Protein AF-A0A429MFN3-F1 (afdb_monomer)

Secondary structure (DSSP, 8-state):
--HHHHHSSS----S-SSGGGTTT-HHHHHHHHHHHT-SEE---SSTTTT-HHHHHHHHHTT-EESSS-HHHHHHHHBHHHHHHHHHHTT----SEE--S---HHHHHHHHHHH-SSEEEEESB--TTTTEEEE-SGGGHHHHHHHHHHHHHHHHS---EEEEEPPSSPPP--------S--

Organism: Acinetobacter baumannii (NCBI:txid470)

Mean predicted aligned error: 3.89 Å

InterPro domains:
  IPR005479 Carbamoyl phosphate synthase, ATP-binding domain [PF02786] (79-182)
  IPR005479 Carbamoyl phosphate synthase, ATP-binding domain [PS00866] (116-130)
  IPR005481 Biotin carboxylase-like, N-terminal domain [PF00289] (1-73)
  IPR011761 ATP-grasp fold [PS50975] (83-179)
  IPR011764 Biotin carboxylation domain [PS50979] (1-182)
  IPR016185 Pre-ATP-grasp domain superfamily [SSF52440] (1-76)
  IPR050856 Biotin-dependent Carboxylase Complex [PTHR18866] (1-182)

Sequence (182 aa):
NARHVQEADEAVYIGASKVSESYLSIAKIIEACKKTGADAVHPGYGFLSENTDFAQACIDNQITFIGPTASAIELMGSKRLSKIAMIEAGVPCVPGYEGDRQDLEYLATQAEQIGFPIMVKASAGGGGRGMRLVQQASELFEALQTARSEAENAFGSGELILEKAVIAPRHVEIQVFGDTHG

Radius of gyration: 20.06 Å; Cα contacts (8 Å, |Δi|>4): 243; chains: 1; bounding box: 48×36×50 Å

Structure (mmCIF, N/CA/C/O backbone):
data_AF-A0A429MFN3-F1
#
_entry.id   AF-A0A429MFN3-F1
#
loop_
_atom_site.group_PDB
_atom_site.id
_atom_site.type_symbol
_atom_site.label_atom_id
_atom_site.label_alt_id
_atom_site.label_comp_id
_atom_site.label_asym_id
_atom_site.label_entity_id
_atom_site.label_seq_id
_atom_site.pdbx_PDB_ins_code
_atom_site.Cartn_x
_atom_site.Cartn_y
_atom_site.Cartn_z
_atom_site.occupancy
_atom_site.B_iso_or_equiv
_atom_site.auth_seq_id
_atom_site.auth_comp_id
_atom_site.auth_asym_id
_atom_site.auth_atom_id
_atom_site.pdbx_PDB_model_num
ATOM 1 N N . ASN A 1 1 ? -8.077 20.148 19.691 1.00 79.88 1 ASN A N 1
ATOM 2 C CA . ASN A 1 1 ? -9.302 20.777 19.144 1.00 79.88 1 ASN A CA 1
ATOM 3 C C . ASN A 1 1 ? -9.338 20.661 17.626 1.00 79.88 1 ASN A C 1
ATOM 5 O O . ASN A 1 1 ? -9.345 21.672 16.937 1.00 79.88 1 ASN A O 1
ATOM 9 N N . ALA A 1 2 ? -9.314 19.434 17.098 1.00 94.69 2 ALA A N 1
ATOM 10 C CA . ALA A 1 2 ? -9.540 19.209 15.672 1.00 94.69 2 ALA A CA 1
ATOM 11 C C . ALA A 1 2 ? -11.049 19.100 15.418 1.00 94.69 2 ALA A C 1
ATOM 13 O O . ALA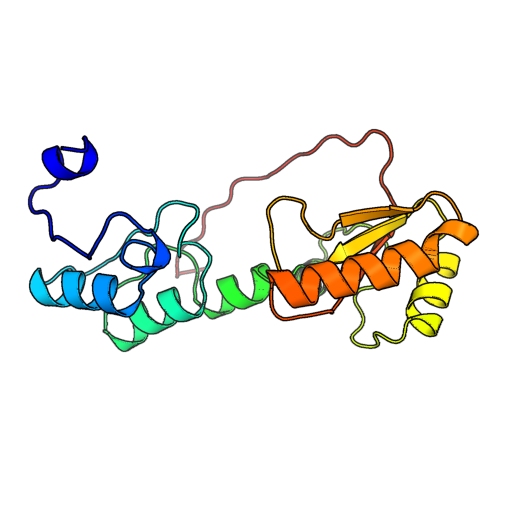 A 1 2 ? -11.773 18.622 16.288 1.00 94.69 2 ALA A O 1
ATOM 14 N N . ARG A 1 3 ? -11.514 19.525 14.240 1.00 97.06 3 ARG A N 1
ATOM 15 C CA . ARG A 1 3 ? -12.946 19.579 13.909 1.00 97.06 3 ARG A CA 1
ATOM 16 C C . ARG A 1 3 ? -13.641 18.215 14.021 1.00 97.06 3 ARG A C 1
ATOM 18 O O . ARG A 1 3 ? -14.686 18.138 14.646 1.00 97.06 3 ARG A O 1
ATOM 25 N N . HIS A 1 4 ? -13.010 17.139 13.545 1.00 96.25 4 HIS A N 1
ATOM 26 C CA . HIS A 1 4 ? -13.570 15.780 13.639 1.00 96.25 4 HIS A CA 1
ATOM 27 C C . HIS A 1 4 ? -13.814 15.311 15.087 1.00 96.25 4 HIS A C 1
ATOM 29 O O . HIS A 1 4 ? -14.699 14.505 15.322 1.00 96.25 4 HIS A O 1
ATOM 35 N N . VAL A 1 5 ? -13.056 15.827 16.066 1.00 96.88 5 VAL A N 1
ATOM 36 C CA . VAL A 1 5 ? -13.262 15.526 17.496 1.00 96.88 5 VAL A CA 1
ATOM 37 C C . VAL A 1 5 ? -14.503 16.239 18.032 1.00 96.88 5 VAL A C 1
ATOM 39 O O . VAL A 1 5 ? -15.142 15.748 18.949 1.00 96.88 5 VAL A O 1
ATOM 42 N N . GLN A 1 6 ? -14.814 17.419 17.492 1.00 97.25 6 GLN A N 1
ATOM 43 C CA . GLN A 1 6 ? -15.953 18.236 17.917 1.00 97.25 6 GLN A CA 1
ATOM 44 C C . GLN A 1 6 ? -17.262 17.809 17.250 1.00 97.25 6 GLN A C 1
ATOM 46 O O . GLN A 1 6 ? -18.323 18.055 17.807 1.00 97.25 6 GLN A O 1
ATOM 51 N N . GLU A 1 7 ? -17.180 17.232 16.049 1.00 97.25 7 GLU A N 1
ATOM 52 C CA . GLU A 1 7 ? -18.344 16.774 15.283 1.00 97.25 7 GLU A CA 1
ATOM 53 C C . GLU A 1 7 ? -18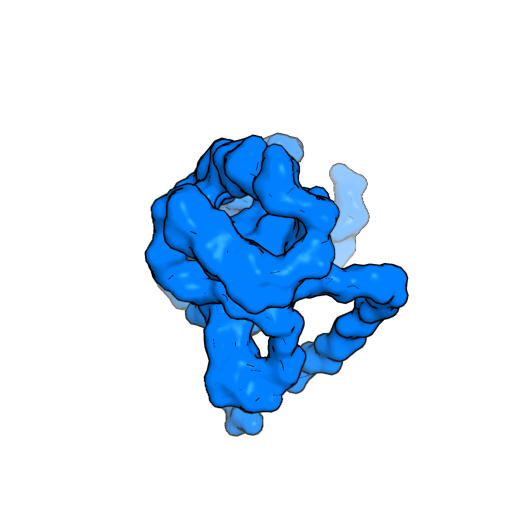.794 15.353 15.654 1.00 97.25 7 GLU A C 1
ATOM 55 O O . GLU A 1 7 ? -19.926 14.994 15.352 1.00 97.25 7 GLU A O 1
ATOM 60 N N . ALA A 1 8 ? -17.937 14.552 16.293 1.00 97.50 8 ALA A N 1
ATOM 61 C CA . ALA A 1 8 ? -18.298 13.219 16.766 1.00 97.50 8 ALA A CA 1
ATOM 62 C C . ALA A 1 8 ? -19.157 13.281 18.043 1.00 97.50 8 ALA A C 1
ATOM 64 O O . ALA A 1 8 ? -18.915 14.122 18.910 1.00 97.50 8 ALA A O 1
ATOM 65 N N . ASP A 1 9 ? -20.108 12.352 18.189 1.00 97.69 9 ASP A N 1
ATOM 66 C CA . ASP A 1 9 ? -20.943 12.228 19.396 1.00 97.69 9 ASP A CA 1
ATOM 67 C C . ASP A 1 9 ? -20.113 11.882 20.646 1.00 97.69 9 ASP A C 1
ATOM 69 O O . ASP A 1 9 ? -20.364 12.380 21.744 1.00 97.69 9 ASP A O 1
ATOM 73 N N . GLU A 1 10 ? -19.083 11.051 20.467 1.00 97.44 10 GLU A N 1
ATOM 74 C CA . GLU A 1 10 ? -18.076 10.719 21.471 1.00 97.44 10 GLU A CA 1
ATOM 75 C C . GLU A 1 10 ? -16.683 10.715 20.823 1.00 97.44 10 GLU A C 1
ATOM 77 O O . GLU A 1 10 ? -16.518 10.340 19.661 1.00 97.44 10 GLU A O 1
ATOM 82 N N . ALA A 1 11 ? -15.654 11.105 21.582 1.00 97.19 11 ALA A N 1
ATOM 83 C CA . ALA A 1 11 ? -14.267 11.049 21.137 1.00 97.19 11 ALA A CA 1
ATOM 84 C C . ALA A 1 11 ? -13.355 10.388 22.179 1.00 97.19 11 ALA A C 1
ATOM 86 O O . ALA A 1 11 ? -13.365 10.738 23.361 1.00 97.19 11 ALA A O 1
ATOM 87 N N . VAL A 1 12 ? -12.498 9.472 21.718 1.00 97.44 12 VAL A N 1
ATOM 88 C CA . VAL A 1 12 ? -11.531 8.747 22.554 1.00 97.44 12 VAL A CA 1
ATOM 89 C C . VAL A 1 12 ? -10.111 9.196 22.224 1.00 97.44 12 VAL A C 1
ATOM 91 O O . VAL A 1 12 ? -9.697 9.226 21.067 1.00 97.44 12 VAL A O 1
ATOM 94 N N . TYR A 1 13 ? -9.329 9.521 23.254 1.00 97.25 13 TYR A N 1
ATOM 95 C CA . TYR A 1 13 ? -7.901 9.776 23.092 1.00 97.25 13 TYR A CA 1
ATOM 96 C C . TYR A 1 13 ? -7.148 8.464 22.841 1.00 97.25 13 TYR A C 1
ATOM 98 O O . TYR A 1 13 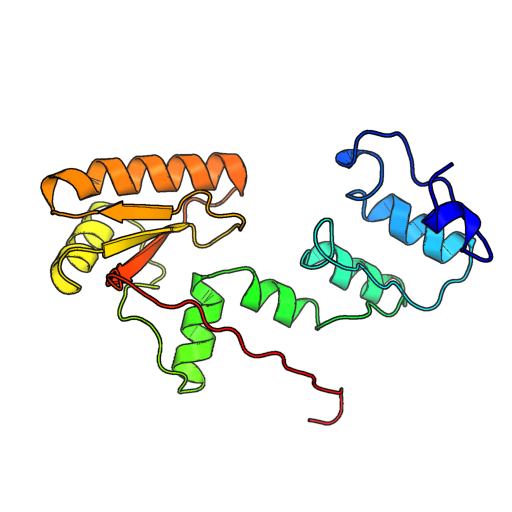? -7.043 7.626 23.735 1.00 97.25 13 TYR A O 1
ATOM 106 N N . ILE A 1 14 ? -6.589 8.314 21.639 1.00 97.06 14 ILE A N 1
ATOM 107 C CA . ILE A 1 14 ? -5.872 7.108 21.190 1.00 97.06 14 ILE A CA 1
ATOM 108 C C . ILE A 1 14 ? -4.343 7.260 21.221 1.00 97.06 14 ILE A C 1
ATOM 110 O O . ILE A 1 14 ? -3.633 6.498 20.579 1.00 97.06 14 ILE A O 1
ATOM 114 N N . GLY A 1 15 ? -3.800 8.233 21.955 1.00 96.94 15 GLY A N 1
ATOM 115 C CA . GLY A 1 15 ? -2.353 8.412 22.121 1.00 96.94 15 GLY A CA 1
ATOM 116 C C . GLY A 1 15 ? -1.799 9.732 21.588 1.00 96.94 15 GLY A C 1
ATOM 117 O O . GLY A 1 15 ? -2.538 10.607 21.145 1.00 96.94 15 GLY A O 1
ATOM 118 N N . ALA A 1 16 ? -0.477 9.882 21.695 1.00 96.25 16 ALA A N 1
ATOM 119 C CA . ALA A 1 16 ? 0.216 11.142 21.451 1.00 96.25 16 ALA A CA 1
ATOM 120 C C . ALA A 1 16 ? 0.222 11.552 19.969 1.00 96.25 16 ALA A C 1
ATOM 122 O O . ALA A 1 16 ? -0.091 10.769 19.070 1.00 96.25 16 ALA A O 1
ATOM 123 N N . SER A 1 17 ? 0.638 12.795 19.709 1.00 93.94 17 SER A N 1
ATOM 124 C CA . SER A 1 17 ? 0.618 13.412 18.376 1.00 93.94 17 SER A CA 1
ATOM 125 C C . SER A 1 17 ? 1.425 12.660 17.315 1.00 93.94 17 SER A C 1
ATOM 127 O O . SER A 1 17 ? 1.158 12.814 16.125 1.00 93.94 17 SER A O 1
ATOM 129 N N . LYS A 1 18 ? 2.424 11.860 17.711 1.00 96.31 18 LYS A N 1
ATOM 130 C CA . LYS A 1 18 ? 3.167 11.024 16.767 1.00 96.31 18 LYS A CA 1
ATOM 131 C C . LYS A 1 18 ? 2.230 9.944 16.226 1.00 96.31 18 LYS A C 1
ATOM 133 O O . LYS A 1 18 ? 1.721 9.134 16.989 1.00 96.31 18 LYS A O 1
ATOM 138 N N . VAL A 1 19 ? 2.043 9.895 14.908 1.00 94.12 19 VAL A N 1
ATOM 139 C CA . VAL A 1 19 ? 1.066 8.994 14.262 1.00 94.12 19 VAL A CA 1
ATOM 140 C C . VAL A 1 19 ? 1.299 7.513 14.577 1.00 94.12 19 VAL A C 1
ATOM 142 O O . VAL A 1 19 ? 0.337 6.777 14.763 1.00 94.12 19 VAL A O 1
ATOM 145 N N . SER A 1 20 ? 2.558 7.086 14.737 1.00 94.56 20 SER A N 1
ATOM 146 C CA . SER A 1 20 ? 2.914 5.720 15.160 1.00 94.56 20 SER A CA 1
ATOM 147 C C . SER A 1 20 ? 2.425 5.370 16.568 1.00 94.56 20 SER A C 1
ATOM 149 O O . SER A 1 20 ? 2.278 4.204 16.904 1.00 94.56 20 SER A O 1
ATOM 151 N N . GLU A 1 21 ? 2.204 6.379 17.408 1.00 96.12 21 GLU A N 1
ATOM 152 C CA . GLU A 1 21 ? 1.707 6.235 18.775 1.00 96.12 21 GLU A CA 1
ATOM 153 C C . GLU A 1 21 ? 0.191 6.465 18.869 1.00 96.12 21 GLU A C 1
ATOM 155 O O . GLU A 1 21 ? -0.352 6.380 19.970 1.00 96.12 21 GLU A O 1
ATOM 160 N N . SER A 1 22 ? -0.487 6.759 17.754 1.00 96.94 22 SER A N 1
ATOM 161 C CA . SER A 1 22 ? -1.929 7.024 17.690 1.00 96.94 22 SER A CA 1
ATOM 162 C C . SER A 1 22 ? -2.583 6.380 16.464 1.00 96.94 22 SER A C 1
ATOM 164 O O . SER A 1 22 ? -2.926 5.204 16.517 1.00 96.94 22 SER A O 1
ATOM 166 N N . TYR A 1 23 ? -2.739 7.111 15.357 1.00 97.19 23 TYR A N 1
ATOM 167 C CA . TYR A 1 23 ? -3.522 6.694 14.181 1.00 97.19 23 TYR A CA 1
ATOM 168 C C . TYR A 1 23 ? -2.972 5.480 13.412 1.00 97.19 23 TYR A C 1
ATOM 170 O O . TYR A 1 23 ? -3.692 4.895 12.612 1.00 97.1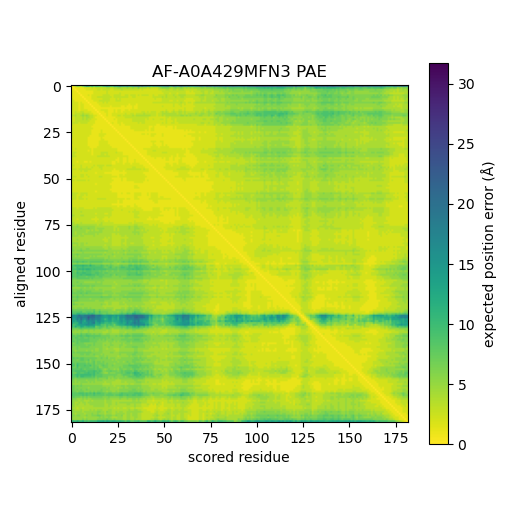9 23 TYR A O 1
ATOM 178 N N . LEU A 1 24 ? -1.716 5.091 13.641 1.00 97.12 24 LEU A N 1
ATOM 179 C CA . LEU A 1 24 ? -1.126 3.860 13.099 1.00 97.12 24 LEU A CA 1
ATOM 180 C C . LEU A 1 24 ? -1.079 2.718 14.127 1.00 97.12 24 LEU A C 1
ATOM 182 O O . LEU A 1 24 ? -0.491 1.674 13.860 1.00 97.12 24 LEU A O 1
ATOM 186 N N . SER A 1 25 ? -1.662 2.899 15.315 1.00 98.06 25 SER A N 1
ATOM 187 C CA . SER A 1 25 ? -1.698 1.868 16.349 1.00 98.06 25 SER A CA 1
ATOM 188 C C . SER A 1 25 ? -2.998 1.071 16.276 1.00 98.06 25 SER A C 1
ATOM 190 O O . SER A 1 25 ? -4.019 1.475 16.833 1.00 98.06 25 SER A O 1
ATOM 192 N N . ILE A 1 26 ? -2.930 -0.101 15.636 1.00 98.56 26 ILE A N 1
ATOM 193 C CA . ILE A 1 26 ? -4.042 -1.065 15.546 1.00 98.56 26 ILE A CA 1
ATOM 194 C C . ILE A 1 26 ? -4.635 -1.342 16.931 1.00 98.56 26 ILE A C 1
ATOM 196 O O . ILE A 1 26 ? -5.836 -1.190 17.131 1.00 98.56 26 ILE A O 1
ATOM 200 N N . ALA A 1 27 ? -3.783 -1.673 17.907 1.00 98.38 27 ALA A N 1
ATOM 201 C CA . ALA A 1 27 ? -4.215 -2.006 19.262 1.00 98.38 27 ALA A CA 1
ATOM 202 C C . ALA A 1 27 ? -5.061 -0.892 19.896 1.00 98.38 27 ALA A C 1
ATOM 204 O O . ALA A 1 27 ? -6.141 -1.165 20.408 1.00 98.38 27 ALA A O 1
ATOM 205 N N . LYS A 1 28 ? -4.621 0.369 19.798 1.00 98.38 28 LYS A N 1
ATOM 206 C CA . LYS A 1 28 ? -5.338 1.500 20.403 1.00 98.38 28 LYS A CA 1
ATOM 207 C C . LYS A 1 28 ? -6.667 1.793 19.720 1.00 98.38 28 LYS A C 1
ATOM 209 O O . LYS A 1 28 ? -7.617 2.189 20.391 1.00 98.38 28 LYS A O 1
ATOM 214 N N . ILE A 1 29 ? -6.744 1.602 18.405 1.00 98.44 29 ILE A N 1
ATOM 215 C CA . ILE A 1 29 ? -7.995 1.781 17.661 1.00 98.44 29 ILE A CA 1
ATOM 216 C C . ILE A 1 29 ? -8.991 0.681 18.045 1.00 98.44 29 ILE A C 1
ATOM 218 O O . ILE A 1 29 ? -10.129 0.990 18.385 1.00 98.44 29 ILE A O 1
ATOM 222 N N . ILE A 1 30 ? -8.553 -0.581 18.103 1.00 98.69 30 ILE A N 1
ATOM 223 C CA . ILE A 1 30 ? -9.394 -1.701 18.555 1.00 98.69 30 ILE A CA 1
ATOM 224 C C . ILE A 1 30 ? -9.853 -1.506 20.009 1.00 98.69 30 ILE A C 1
ATOM 226 O O . ILE A 1 30 ? -11.021 -1.731 20.323 1.00 98.69 30 ILE A O 1
ATOM 230 N N . GLU A 1 31 ? -8.970 -1.056 20.904 1.00 98.50 31 GLU A N 1
ATOM 231 C CA . GLU A 1 31 ? -9.328 -0.724 22.289 1.00 98.50 31 GLU A CA 1
ATOM 232 C C . GLU A 1 31 ? -10.367 0.399 22.369 1.00 98.50 31 GLU A C 1
ATOM 234 O O . GLU A 1 31 ? -11.298 0.305 23.169 1.00 98.50 31 GLU A O 1
ATOM 239 N N . ALA A 1 32 ? -10.248 1.436 21.532 1.00 98.38 32 ALA A N 1
ATOM 240 C CA . ALA A 1 32 ? -11.232 2.511 21.470 1.00 98.38 32 ALA A CA 1
ATOM 241 C C . ALA A 1 32 ? -12.611 1.985 21.050 1.00 98.38 32 ALA A C 1
ATOM 243 O O . ALA A 1 32 ? -13.588 2.280 21.735 1.00 98.38 32 ALA A O 1
ATOM 244 N N . CYS A 1 33 ? -12.686 1.144 20.013 1.00 98.44 33 CYS A N 1
ATOM 245 C CA . CYS A 1 33 ? -13.940 0.521 19.577 1.00 98.44 33 CYS A CA 1
ATOM 246 C C . CYS A 1 33 ? -14.570 -0.340 20.672 1.00 98.44 33 CYS A C 1
ATOM 248 O O . CYS A 1 33 ? -15.763 -0.225 20.940 1.00 98.44 33 CYS A O 1
ATOM 250 N N . LYS A 1 34 ? -13.766 -1.160 21.359 1.00 98.25 34 LYS A N 1
ATOM 251 C CA . LYS A 1 34 ? -14.242 -1.985 22.481 1.00 98.25 34 LYS A CA 1
ATOM 252 C C . LYS A 1 34 ? -14.759 -1.144 23.642 1.00 98.25 34 LYS A C 1
ATOM 254 O O . LYS A 1 34 ? -15.736 -1.521 24.279 1.00 98.25 34 LYS A O 1
ATOM 259 N N . LYS A 1 35 ? -14.094 -0.025 23.936 1.00 98.06 35 LYS A N 1
ATOM 260 C CA . LYS A 1 35 ? -14.470 0.872 25.030 1.00 98.06 35 LYS A CA 1
ATOM 261 C C . LYS A 1 35 ? -15.810 1.560 24.769 1.00 98.06 35 LYS A C 1
ATOM 263 O O . LYS A 1 35 ? -16.587 1.705 25.707 1.00 98.06 35 LYS A O 1
ATOM 268 N N . THR A 1 36 ? -16.053 1.996 23.536 1.00 98.12 36 THR A N 1
ATOM 269 C CA . THR A 1 36 ? -17.286 2.704 23.161 1.00 98.12 36 THR A CA 1
ATOM 270 C C . THR A 1 36 ? -18.415 1.761 22.750 1.00 98.12 36 THR A C 1
ATOM 272 O O . THR A 1 36 ? -19.569 2.173 22.723 1.00 98.12 36 THR A O 1
ATOM 275 N N . GLY A 1 37 ? -18.102 0.498 22.446 1.00 97.81 37 GLY A N 1
ATOM 276 C CA . GLY A 1 37 ? -19.064 -0.458 21.899 1.00 97.81 37 GLY A CA 1
ATOM 277 C C . GLY A 1 37 ? -19.374 -0.208 20.422 1.00 97.81 37 GLY A C 1
ATOM 278 O O . GLY A 1 37 ? -20.486 -0.473 19.987 1.00 97.81 37 GLY A O 1
ATOM 279 N N . ALA A 1 38 ? -18.423 0.337 19.658 1.00 98.25 38 ALA A N 1
ATOM 280 C CA . ALA A 1 38 ? -18.607 0.581 18.231 1.00 98.25 38 ALA A CA 1
ATOM 281 C C . ALA A 1 38 ? -18.665 -0.734 17.432 1.00 98.25 38 ALA A C 1
ATOM 283 O O . ALA A 1 38 ? -17.739 -1.543 17.502 1.00 98.25 38 ALA A O 1
ATOM 284 N N . ASP A 1 39 ? -19.704 -0.892 16.607 1.00 98.38 39 ASP A N 1
ATOM 285 C CA . ASP A 1 39 ? -19.906 -2.077 15.758 1.00 98.38 39 ASP A CA 1
ATOM 286 C C . ASP A 1 39 ? -19.016 -2.094 14.503 1.00 98.38 39 ASP A C 1
ATOM 288 O O . ASP A 1 39 ? -18.817 -3.139 13.878 1.00 98.38 39 ASP A O 1
ATOM 292 N N . ALA A 1 40 ? -18.504 -0.931 14.090 1.00 98.56 40 ALA A N 1
ATOM 293 C CA . ALA A 1 40 ? -17.775 -0.767 12.838 1.00 98.56 40 ALA A CA 1
ATOM 294 C C . ALA A 1 40 ? -16.694 0.319 12.910 1.00 98.56 40 ALA A C 1
ATOM 296 O O . ALA A 1 40 ? -16.784 1.259 13.702 1.00 98.56 40 ALA A O 1
ATOM 297 N N . VAL A 1 41 ? -15.696 0.217 12.029 1.00 98.44 41 VAL A N 1
ATOM 298 C CA . VAL A 1 41 ? -14.666 1.242 11.821 1.00 98.44 41 VAL A CA 1
ATOM 299 C C . VAL A 1 41 ? -14.562 1.597 10.348 1.00 98.44 41 VAL A C 1
ATOM 301 O O . VAL A 1 41 ? -14.323 0.735 9.505 1.00 98.44 41 VAL A O 1
ATOM 304 N N . HIS A 1 42 ? -14.673 2.891 10.055 1.00 98.50 42 HIS A N 1
ATOM 305 C CA . HIS A 1 42 ? -14.345 3.451 8.752 1.00 98.50 42 HIS A CA 1
ATOM 306 C C . HIS A 1 42 ? -12.909 3.995 8.777 1.00 98.50 42 HIS A C 1
ATOM 308 O O . HIS A 1 42 ? -12.656 4.983 9.471 1.00 98.50 42 HIS A O 1
ATOM 314 N N . PRO A 1 43 ? -11.955 3.418 8.026 1.00 97.81 43 PRO A N 1
ATOM 315 C CA . PRO A 1 43 ? -10.556 3.833 8.104 1.00 97.81 43 PRO A CA 1
ATOM 316 C C . PRO A 1 43 ? -10.253 5.111 7.305 1.00 97.81 43 PRO A C 1
ATOM 318 O O . PRO A 1 43 ? -9.192 5.708 7.468 1.00 97.81 43 PRO A O 1
ATOM 321 N N . GLY A 1 44 ? -11.169 5.533 6.427 1.00 97.00 44 GLY A N 1
ATOM 322 C CA . GLY A 1 44 ? -10.952 6.676 5.544 1.00 97.00 44 GLY A CA 1
ATOM 323 C C . GLY A 1 44 ? -9.930 6.324 4.466 1.00 97.00 44 GLY A C 1
ATOM 324 O O . GLY A 1 44 ? -10.063 5.294 3.816 1.00 97.00 44 GLY A O 1
ATOM 325 N N . TYR A 1 45 ? -8.919 7.172 4.293 1.00 94.81 45 TYR A N 1
ATOM 326 C CA . TYR A 1 45 ? -7.798 6.957 3.378 1.00 94.81 45 TYR A CA 1
ATOM 327 C C . TYR A 1 45 ? -6.467 7.235 4.088 1.00 94.81 45 TYR A C 1
ATOM 329 O O . TYR A 1 45 ? -6.404 7.991 5.062 1.00 94.81 45 TYR A O 1
ATOM 337 N N . GLY A 1 46 ? -5.382 6.641 3.588 1.00 91.88 46 GLY A N 1
ATOM 338 C CA . GLY A 1 46 ? -4.092 6.653 4.277 1.00 91.88 46 GLY A CA 1
ATOM 339 C C . GLY A 1 46 ? -4.138 5.885 5.605 1.00 91.88 46 GLY A C 1
ATOM 340 O O . GLY A 1 46 ? -5.056 5.105 5.858 1.00 91.88 46 GLY A O 1
ATOM 341 N N . PHE A 1 47 ? -3.136 6.090 6.460 1.00 95.06 47 PHE A N 1
ATOM 342 C CA . PHE A 1 47 ? -2.996 5.392 7.745 1.00 95.06 47 PHE A CA 1
ATOM 343 C C . PHE A 1 47 ? -3.154 3.866 7.625 1.00 95.06 47 PHE A C 1
ATOM 345 O O . PHE A 1 47 ? -2.288 3.216 7.050 1.00 95.06 47 PHE A O 1
ATOM 352 N N . LEU A 1 48 ? -4.237 3.306 8.170 1.00 96.31 48 LEU A N 1
ATOM 353 C CA . LEU A 1 48 ? -4.514 1.869 8.191 1.00 96.31 48 LEU A CA 1
ATOM 354 C C . LEU A 1 48 ? -5.588 1.438 7.175 1.00 96.31 48 LEU A C 1
ATOM 356 O O . LEU A 1 48 ? -6.030 0.296 7.216 1.00 96.31 48 LEU A O 1
ATOM 360 N N . SER A 1 49 ? -6.021 2.322 6.270 1.00 96.44 49 SER A N 1
ATOM 361 C CA . SER A 1 49 ? -7.078 2.017 5.281 1.00 96.44 49 SER A CA 1
ATOM 362 C C . SER A 1 49 ? -6.744 0.881 4.317 1.00 96.44 49 SER A C 1
ATOM 364 O O . SER A 1 49 ? -7.647 0.165 3.899 1.00 96.44 49 SER A O 1
ATOM 366 N N . GLU A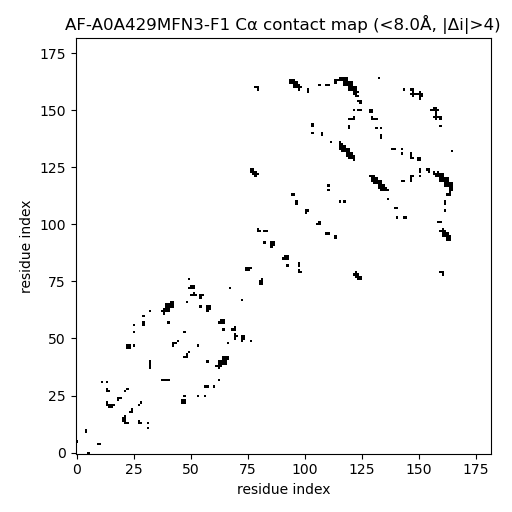 1 50 ? -5.463 0.672 4.027 1.00 94.12 50 GLU A N 1
ATOM 367 C CA . GLU A 1 50 ? -4.962 -0.413 3.172 1.00 94.12 50 GLU A CA 1
ATOM 368 C C . GLU A 1 50 ? -4.071 -1.382 3.971 1.00 94.12 50 GLU A C 1
ATOM 370 O O . GLU A 1 50 ? -3.174 -2.020 3.426 1.00 94.12 50 GLU A O 1
ATOM 375 N N . ASN A 1 51 ? -4.261 -1.460 5.293 1.00 94.69 51 ASN A N 1
ATOM 376 C CA . ASN A 1 51 ? -3.470 -2.333 6.152 1.00 94.69 51 ASN A CA 1
ATOM 377 C C . ASN A 1 51 ? -4.212 -3.651 6.423 1.00 94.69 51 ASN A C 1
ATOM 379 O O . ASN A 1 51 ? -5.212 -3.671 7.143 1.00 94.69 51 ASN A O 1
ATOM 383 N N . THR A 1 52 ? -3.690 -4.748 5.869 1.00 96.56 52 THR A N 1
ATOM 384 C CA . THR A 1 52 ? -4.248 -6.102 6.022 1.00 96.56 52 THR A CA 1
ATOM 385 C C . THR A 1 52 ? -4.420 -6.496 7.487 1.00 96.56 52 THR A C 1
ATOM 387 O O . THR A 1 52 ? -5.493 -6.960 7.870 1.00 96.56 52 THR A O 1
ATOM 390 N N . ASP A 1 53 ? -3.403 -6.252 8.319 1.00 97.56 53 ASP A N 1
ATOM 391 C CA . ASP A 1 53 ? -3.426 -6.627 9.737 1.00 97.56 53 ASP A CA 1
ATOM 392 C C . ASP A 1 53 ? -4.529 -5.893 10.504 1.00 97.56 53 ASP A C 1
ATOM 394 O O . ASP A 1 53 ? -5.145 -6.458 11.403 1.00 97.56 53 ASP A O 1
ATOM 398 N N . PHE A 1 54 ? -4.814 -4.639 10.149 1.00 98.44 54 PHE A N 1
ATOM 399 C CA . PHE A 1 54 ? -5.878 -3.867 10.774 1.00 98.44 54 PHE A CA 1
ATOM 400 C C . PHE A 1 54 ? -7.262 -4.388 10.389 1.00 98.44 54 PHE A C 1
ATOM 402 O O . PHE A 1 54 ? -8.096 -4.601 11.269 1.00 98.44 54 PHE A O 1
ATOM 409 N N . ALA A 1 55 ? -7.495 -4.641 9.099 1.00 98.44 55 ALA A N 1
ATOM 410 C CA . ALA A 1 55 ? -8.748 -5.230 8.637 1.00 98.44 55 ALA A CA 1
ATOM 411 C C . ALA A 1 55 ? -8.985 -6.608 9.278 1.00 98.44 55 ALA A C 1
ATOM 413 O O . ALA A 1 55 ? -10.093 -6.893 9.736 1.00 98.44 55 ALA A O 1
ATOM 414 N N . GLN A 1 56 ? -7.936 -7.430 9.393 1.00 98.56 56 GLN A N 1
ATOM 415 C CA . GLN A 1 56 ? -8.005 -8.717 10.083 1.00 98.56 56 GLN A CA 1
ATOM 416 C C . GLN A 1 56 ? -8.262 -8.549 11.587 1.00 98.56 56 GLN A C 1
ATOM 418 O O . GLN A 1 56 ? -9.134 -9.215 12.138 1.00 98.56 56 GLN A O 1
ATOM 423 N N . ALA A 1 57 ? -7.590 -7.605 12.250 1.00 98.62 57 ALA A N 1
ATOM 424 C CA . ALA A 1 57 ? -7.818 -7.321 13.664 1.00 98.62 57 ALA A CA 1
ATOM 425 C C . ALA A 1 57 ? -9.256 -6.856 13.941 1.00 98.62 57 ALA A C 1
ATOM 427 O O . ALA A 1 57 ? -9.815 -7.205 14.981 1.00 98.62 57 ALA A O 1
ATOM 428 N N . CYS A 1 58 ? -9.882 -6.100 13.035 1.00 98.62 58 CYS A N 1
ATOM 429 C CA . CYS A 1 58 ? -11.304 -5.774 13.133 1.00 98.62 58 CYS A CA 1
ATOM 430 C C . CYS A 1 58 ? -12.166 -7.050 13.120 1.00 98.62 58 CYS A C 1
ATOM 432 O O . CYS A 1 58 ? -12.964 -7.242 14.040 1.00 98.62 58 CYS A O 1
ATOM 434 N N . ILE A 1 59 ? -11.941 -7.957 12.160 1.00 97.25 59 ILE A N 1
ATOM 435 C CA . ILE A 1 59 ? -12.653 -9.245 12.055 1.00 97.25 59 ILE A CA 1
ATOM 436 C C . ILE A 1 59 ? -12.488 -10.072 13.338 1.00 97.25 59 ILE A C 1
ATOM 438 O O . ILE A 1 59 ? -13.481 -10.498 13.931 1.00 97.25 59 ILE A O 1
ATOM 442 N N . ASP A 1 60 ? -11.253 -10.237 13.813 1.00 98.38 60 ASP A N 1
ATOM 443 C CA . ASP A 1 60 ? -10.925 -11.035 15.003 1.00 98.38 60 ASP A CA 1
ATOM 444 C C . ASP A 1 60 ? -11.591 -10.497 16.281 1.00 98.38 60 ASP A C 1
ATOM 446 O O . ASP A 1 60 ? -11.798 -11.227 17.252 1.00 98.38 60 ASP A O 1
ATOM 450 N N . ASN A 1 61 ? -11.943 -9.210 16.287 1.00 98.50 61 ASN A N 1
ATOM 451 C CA . ASN A 1 61 ? -12.596 -8.532 17.401 1.00 98.50 61 ASN A CA 1
ATOM 452 C C . ASN A 1 61 ? -14.088 -8.261 17.159 1.00 98.50 61 ASN A C 1
ATOM 454 O O . ASN A 1 61 ? -14.681 -7.522 17.941 1.00 98.50 61 ASN A O 1
ATOM 458 N N . GLN A 1 62 ? -14.696 -8.879 16.136 1.00 98.19 62 GLN A N 1
ATOM 459 C CA . GLN A 1 62 ? -16.116 -8.726 15.780 1.00 98.19 62 GLN A CA 1
ATOM 460 C C . GLN A 1 62 ? -16.517 -7.270 15.490 1.00 98.19 62 GLN A C 1
ATOM 462 O O . GLN A 1 62 ? -17.640 -6.855 15.759 1.00 98.19 62 GLN A O 1
ATOM 467 N N . ILE A 1 63 ? -15.590 -6.496 14.927 1.00 98.62 63 ILE A N 1
ATOM 468 C CA . ILE A 1 63 ? -15.805 -5.123 14.477 1.00 98.62 63 ILE A CA 1
ATOM 469 C C . ILE A 1 63 ? -15.859 -5.145 12.951 1.00 98.62 63 ILE A C 1
ATOM 471 O O . ILE A 1 63 ? -14.949 -5.651 12.293 1.00 98.62 63 ILE A O 1
ATOM 475 N N . THR A 1 64 ? -16.904 -4.568 12.365 1.00 98.50 64 THR A N 1
ATOM 476 C CA . THR A 1 64 ? -17.015 -4.463 10.907 1.00 98.50 64 THR A CA 1
ATOM 477 C C . THR A 1 64 ? -15.989 -3.464 10.383 1.00 98.50 64 THR A C 1
ATOM 479 O O . THR A 1 64 ? -16.073 -2.265 10.650 1.00 98.50 64 THR A O 1
ATOM 482 N N . PHE A 1 65 ? -15.022 -3.938 9.605 1.00 98.50 65 PHE A N 1
ATOM 483 C CA . PHE A 1 65 ? -14.162 -3.057 8.826 1.00 98.50 65 PHE A CA 1
ATOM 484 C C . PHE A 1 65 ? -14.946 -2.530 7.618 1.00 98.50 65 PHE A C 1
ATOM 486 O O . PHE A 1 65 ? -15.389 -3.313 6.778 1.00 98.50 65 PHE A O 1
ATOM 493 N N . ILE A 1 66 ? -15.146 -1.213 7.528 1.00 98.25 66 ILE A N 1
ATOM 494 C CA . ILE A 1 66 ? -15.851 -0.597 6.397 1.00 98.25 66 ILE A CA 1
ATOM 495 C C . ILE A 1 66 ? -14.855 -0.426 5.248 1.00 98.25 66 ILE A C 1
ATOM 497 O O . ILE A 1 66 ? -14.177 0.594 5.129 1.00 98.25 66 ILE A O 1
ATOM 501 N N . GLY A 1 67 ? -14.762 -1.464 4.423 1.00 97.00 67 GLY A N 1
ATOM 502 C CA . GLY A 1 67 ? -13.863 -1.553 3.281 1.00 97.00 67 GLY A CA 1
ATOM 503 C C . GLY A 1 67 ? -13.861 -2.963 2.680 1.00 97.00 67 GLY A C 1
ATOM 504 O O . GLY A 1 67 ? -14.712 -3.782 3.032 1.00 97.00 67 GLY A O 1
ATOM 505 N N . PRO A 1 68 ? -12.929 -3.257 1.759 1.00 96.31 68 PRO A N 1
ATOM 506 C CA . PRO A 1 68 ? -12.773 -4.600 1.210 1.00 96.31 68 PRO A CA 1
ATOM 507 C C . PRO A 1 68 ? -12.281 -5.596 2.274 1.00 96.31 68 PRO A C 1
ATOM 509 O O . PRO A 1 68 ? -11.841 -5.218 3.360 1.00 96.31 68 PRO A O 1
ATOM 512 N N . THR A 1 69 ? -12.342 -6.892 1.958 1.00 96.19 69 THR A N 1
ATOM 513 C CA . THR A 1 69 ? -11.845 -7.948 2.853 1.00 96.19 69 THR A CA 1
ATOM 514 C C . THR A 1 69 ? -10.331 -7.841 3.057 1.00 96.19 69 THR A C 1
ATOM 516 O O . THR A 1 69 ? -9.613 -7.371 2.174 1.00 96.19 69 THR A O 1
ATOM 519 N N . ALA A 1 70 ? -9.818 -8.347 4.185 1.00 97.00 70 ALA A N 1
ATOM 520 C CA . ALA A 1 70 ? -8.375 -8.376 4.455 1.00 97.00 70 ALA A CA 1
ATOM 521 C C . ALA A 1 70 ? -7.581 -9.056 3.321 1.00 97.00 70 ALA A C 1
ATOM 523 O O . ALA A 1 70 ? -6.562 -8.533 2.878 1.00 97.00 70 ALA A O 1
ATOM 524 N N . SER A 1 71 ? -8.101 -10.159 2.769 1.00 96.25 71 SER A N 1
ATOM 525 C CA . SER A 1 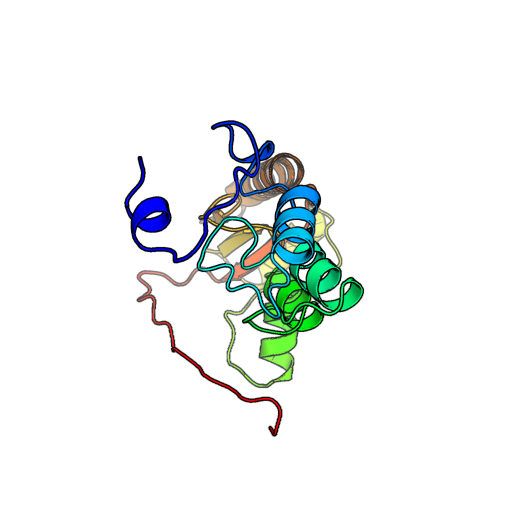71 ? -7.482 -10.858 1.636 1.00 96.25 71 SER A CA 1
ATOM 526 C C . SER A 1 71 ? -7.460 -10.023 0.351 1.00 96.25 71 SER A C 1
ATOM 528 O O . SER A 1 71 ? -6.508 -10.105 -0.420 1.00 96.25 71 SER A O 1
ATOM 530 N N . ALA A 1 72 ? -8.491 -9.209 0.102 1.00 95.75 72 ALA A N 1
ATOM 531 C CA . ALA A 1 72 ? -8.511 -8.297 -1.038 1.00 95.75 72 ALA A CA 1
ATOM 532 C C . ALA A 1 72 ? -7.520 -7.139 -0.845 1.00 95.75 72 ALA A C 1
ATOM 534 O O . ALA A 1 72 ? -6.838 -6.766 -1.796 1.00 95.75 72 ALA A O 1
ATOM 535 N N . ILE A 1 73 ? -7.389 -6.611 0.378 1.00 95.88 73 ILE A N 1
ATOM 536 C CA . ILE A 1 73 ? -6.374 -5.600 0.719 1.00 95.88 73 ILE A CA 1
ATOM 537 C C . ILE A 1 73 ? -4.966 -6.159 0.498 1.00 95.88 73 ILE A C 1
ATOM 539 O O . ILE A 1 73 ? -4.152 -5.515 -0.155 1.00 95.88 73 ILE A O 1
ATOM 543 N N . GLU A 1 74 ? -4.689 -7.371 0.980 1.00 93.88 74 GLU A N 1
ATOM 544 C CA . GLU A 1 74 ? -3.393 -8.032 0.796 1.00 93.88 74 GLU A CA 1
ATOM 545 C C . GLU A 1 74 ? -3.066 -8.250 -0.686 1.00 93.88 74 GLU A C 1
ATOM 547 O O . GLU A 1 74 ? -1.986 -7.873 -1.150 1.00 93.88 74 GLU A O 1
ATOM 552 N N . LEU A 1 75 ? -4.022 -8.800 -1.442 1.00 95.06 75 LEU A N 1
ATOM 553 C CA . LEU A 1 75 ? -3.875 -9.043 -2.874 1.00 95.06 75 LEU A CA 1
ATOM 554 C C . LEU A 1 75 ? -3.571 -7.748 -3.636 1.00 95.06 75 LEU A C 1
ATOM 556 O O . LEU A 1 75 ? -2.647 -7.705 -4.451 1.00 95.06 75 LEU A O 1
ATOM 560 N N . MET A 1 76 ? -4.342 -6.693 -3.365 1.00 93.81 76 MET A N 1
ATOM 561 C CA . MET A 1 76 ? -4.233 -5.424 -4.082 1.00 93.81 76 MET A CA 1
ATOM 562 C C . MET A 1 76 ? -3.070 -4.551 -3.595 1.00 93.81 76 MET A C 1
ATOM 564 O O . MET A 1 76 ? -2.576 -3.720 -4.356 1.00 93.81 76 MET A O 1
ATOM 568 N N . GLY A 1 77 ? -2.579 -4.770 -2.372 1.00 90.56 77 GLY A N 1
ATOM 569 C CA . GLY A 1 77 ? -1.421 -4.073 -1.807 1.00 90.56 77 GLY A CA 1
ATOM 570 C C . GLY A 1 77 ? -0.085 -4.465 -2.448 1.00 90.56 77 GLY A C 1
ATOM 571 O O . GLY A 1 77 ? 0.876 -3.692 -2.404 1.00 90.56 77 GLY A O 1
ATOM 572 N N . SER A 1 78 ? -0.011 -5.635 -3.091 1.00 92.00 78 SER A N 1
ATOM 573 C CA . SER A 1 78 ? 1.138 -6.035 -3.906 1.00 92.00 78 SER A CA 1
ATOM 574 C C . SER A 1 78 ? 0.902 -5.681 -5.371 1.00 92.00 78 SER A C 1
ATOM 576 O O . SER A 1 78 ? 0.001 -6.219 -6.015 1.00 92.00 78 SER A O 1
ATOM 578 N N . LYS A 1 79 ? 1.762 -4.841 -5.961 1.00 92.81 79 LYS A N 1
ATOM 579 C CA . LYS A 1 79 ? 1.697 -4.549 -7.407 1.00 92.81 79 LYS A CA 1
ATOM 580 C C . LYS A 1 79 ? 1.905 -5.800 -8.256 1.00 92.81 79 LYS A C 1
ATOM 582 O O . LYS A 1 79 ? 1.364 -5.889 -9.351 1.00 92.81 79 LYS A O 1
ATOM 587 N N . ARG A 1 80 ? 2.693 -6.759 -7.762 1.00 94.50 80 ARG A N 1
ATOM 588 C CA . ARG A 1 80 ? 2.928 -8.025 -8.450 1.00 94.50 80 ARG A CA 1
ATOM 589 C C . ARG A 1 80 ? 1.684 -8.910 -8.414 1.00 94.50 80 ARG A C 1
ATOM 591 O O . ARG A 1 80 ? 1.196 -9.294 -9.472 1.00 94.50 80 ARG A O 1
ATOM 598 N N . LEU A 1 81 ? 1.161 -9.210 -7.221 1.00 94.81 81 LEU A N 1
ATOM 599 C CA . LEU A 1 81 ? 0.007 -10.108 -7.082 1.00 94.81 81 LEU A CA 1
ATOM 600 C C . LEU A 1 81 ? -1.257 -9.504 -7.704 1.00 94.81 81 LEU A C 1
ATOM 602 O O . LEU A 1 81 ? -1.978 -10.207 -8.407 1.00 94.81 81 LEU A O 1
ATOM 606 N N . SER A 1 82 ? -1.483 -8.199 -7.533 1.00 95.38 82 SER A N 1
ATOM 607 C CA . SER A 1 82 ? -2.597 -7.501 -8.188 1.00 95.38 82 SER A CA 1
ATOM 608 C C . SER A 1 82 ? -2.511 -7.585 -9.709 1.00 95.38 82 SER A C 1
ATOM 610 O O . SER A 1 82 ? -3.512 -7.871 -10.359 1.00 95.38 82 SER A O 1
ATOM 612 N N . LYS A 1 83 ? -1.325 -7.403 -10.299 1.00 95.62 83 LYS A N 1
ATOM 613 C CA . LYS A 1 83 ? -1.149 -7.507 -11.749 1.00 95.62 83 LYS A CA 1
ATOM 614 C C . LYS A 1 83 ? -1.385 -8.925 -12.265 1.00 95.62 83 LYS A C 1
ATOM 616 O O . LYS A 1 83 ? -2.061 -9.077 -13.279 1.00 95.62 83 LYS A O 1
ATOM 621 N N . ILE A 1 84 ? -0.896 -9.944 -11.555 1.00 95.94 84 ILE A N 1
ATOM 622 C CA . ILE A 1 84 ? -1.191 -11.353 -11.862 1.00 95.94 84 ILE A CA 1
ATOM 623 C C . ILE A 1 84 ? -2.709 -11.581 -11.854 1.00 95.94 84 ILE A C 1
ATOM 625 O O . ILE A 1 84 ? -3.256 -12.051 -12.849 1.00 95.94 84 ILE A O 1
ATOM 629 N N . ALA A 1 85 ? -3.404 -11.153 -10.796 1.00 96.81 85 ALA A N 1
ATOM 630 C CA . ALA A 1 85 ? -4.853 -11.309 -10.682 1.00 96.81 85 ALA A CA 1
ATOM 631 C C . ALA A 1 85 ? -5.627 -10.560 -11.783 1.00 96.81 85 ALA A C 1
ATOM 633 O O . ALA A 1 85 ? -6.609 -11.076 -12.314 1.00 96.81 85 ALA A O 1
ATOM 634 N N . MET A 1 86 ? -5.185 -9.358 -12.168 1.00 96.94 86 MET A N 1
ATOM 635 C CA . MET A 1 86 ? -5.800 -8.600 -13.263 1.00 96.94 86 MET A CA 1
ATOM 636 C C . MET A 1 86 ? -5.607 -9.290 -14.620 1.00 96.94 86 MET A C 1
ATOM 638 O O . MET A 1 86 ? -6.550 -9.353 -15.409 1.00 96.94 86 MET A O 1
ATOM 642 N N . ILE A 1 87 ? -4.421 -9.849 -14.884 1.00 96.00 87 ILE A N 1
ATOM 643 C CA . ILE A 1 87 ? -4.151 -10.627 -16.102 1.00 96.00 87 ILE A CA 1
ATOM 644 C C . ILE A 1 87 ? -5.034 -11.880 -16.146 1.00 96.00 87 ILE A C 1
ATOM 646 O O . ILE A 1 87 ? -5.653 -12.152 -17.175 1.00 96.00 87 ILE A O 1
ATOM 650 N N . GLU A 1 88 ? -5.142 -12.614 -15.036 1.00 96.94 88 GLU A N 1
ATOM 651 C CA . GLU A 1 88 ? -6.010 -13.794 -14.915 1.00 96.94 88 GLU A CA 1
ATOM 652 C C . GLU A 1 88 ? -7.494 -13.450 -15.113 1.00 96.94 88 GLU A C 1
ATOM 654 O O . GLU A 1 88 ? -8.231 -14.215 -15.735 1.00 96.94 88 GLU A O 1
ATOM 659 N N . ALA A 1 89 ? -7.921 -12.268 -14.663 1.00 96.88 89 ALA A N 1
ATOM 660 C CA . ALA A 1 89 ? -9.264 -11.736 -14.887 1.00 96.88 89 ALA A CA 1
ATOM 661 C C . ALA A 1 89 ? -9.503 -11.220 -16.324 1.00 96.88 89 ALA A C 1
ATOM 663 O O . ALA A 1 89 ? -10.596 -10.744 -16.635 1.00 96.88 89 ALA A O 1
ATOM 664 N N . GLY A 1 90 ? -8.505 -11.291 -17.213 1.00 97.69 90 GLY A N 1
ATOM 665 C CA . GLY A 1 90 ? -8.607 -10.832 -18.601 1.00 97.69 90 GLY A CA 1
ATOM 666 C C . GLY A 1 90 ? -8.511 -9.312 -18.775 1.00 97.69 90 GLY A C 1
ATOM 667 O O . GLY A 1 90 ? -8.846 -8.796 -19.843 1.00 97.69 90 GLY A O 1
ATOM 668 N N . VAL A 1 91 ? -8.053 -8.583 -17.753 1.00 97.50 91 VAL A N 1
ATOM 669 C CA . VAL A 1 91 ? -7.843 -7.132 -17.819 1.00 97.50 91 VAL A CA 1
ATOM 670 C C . VAL A 1 91 ? -6.523 -6.837 -18.544 1.00 97.50 91 VAL A C 1
ATOM 672 O O . VAL A 1 91 ? -5.467 -7.316 -18.120 1.00 97.50 91 VAL A O 1
ATOM 675 N N . PRO A 1 92 ? -6.527 -6.015 -19.611 1.00 96.75 92 PRO A N 1
ATOM 676 C CA . PRO A 1 92 ? -5.301 -5.635 -20.302 1.00 96.75 92 PRO A CA 1
ATOM 677 C C . PRO A 1 92 ? -4.341 -4.892 -19.372 1.00 96.75 92 PRO A C 1
ATOM 679 O O . PRO A 1 92 ? -4.644 -3.806 -18.879 1.00 96.75 92 PRO A O 1
ATOM 682 N N . CYS A 1 93 ? -3.159 -5.465 -19.171 1.00 96.62 93 CYS A N 1
ATOM 683 C CA . CYS A 1 93 ? -2.106 -4.889 -18.346 1.00 96.62 93 CYS A CA 1
ATOM 684 C C . CYS A 1 93 ? -0.906 -4.457 -19.197 1.00 96.62 93 CYS A C 1
ATOM 686 O O . CYS A 1 93 ? -0.696 -4.940 -20.312 1.00 96.62 93 CYS A O 1
ATOM 688 N N . VAL A 1 94 ? -0.103 -3.532 -18.664 1.00 96.62 94 VAL A N 1
ATOM 689 C CA . VAL A 1 94 ? 1.141 -3.105 -19.318 1.00 96.62 94 VAL A CA 1
ATOM 690 C C . VAL A 1 94 ? 2.082 -4.312 -19.426 1.00 96.62 94 VAL A C 1
ATOM 692 O O . VAL A 1 94 ? 2.344 -4.943 -18.398 1.00 96.62 94 VAL A O 1
ATOM 695 N N . PRO A 1 95 ? 2.623 -4.628 -20.619 1.00 95.88 95 PRO A N 1
ATOM 696 C CA . PRO A 1 95 ? 3.567 -5.729 -20.781 1.00 95.88 95 PRO A CA 1
ATOM 697 C C . PRO A 1 95 ? 4.750 -5.584 -19.829 1.00 95.88 95 PRO A C 1
ATOM 699 O O . PRO A 1 95 ? 5.278 -4.482 -19.653 1.00 95.88 95 PRO A O 1
ATOM 702 N N . GLY A 1 96 ? 5.160 -6.677 -19.202 1.00 96.88 96 GLY A N 1
ATOM 703 C CA . GLY A 1 96 ? 6.138 -6.615 -18.135 1.00 96.88 96 GLY A CA 1
ATOM 704 C C . GLY A 1 96 ? 6.601 -7.976 -17.646 1.00 96.88 96 GLY A C 1
ATOM 705 O O . GLY A 1 96 ? 6.340 -9.001 -18.270 1.00 96.88 96 GLY A O 1
ATOM 706 N N . TYR A 1 97 ? 7.317 -7.936 -16.529 1.00 97.50 97 TYR A N 1
ATOM 707 C CA . TYR A 1 97 ? 7.727 -9.094 -15.765 1.00 97.50 97 TYR A CA 1
ATOM 708 C C . TYR A 1 97 ? 7.256 -8.947 -14.317 1.00 97.50 97 TYR A C 1
ATOM 710 O O . TYR A 1 97 ? 7.658 -8.025 -13.600 1.00 97.50 97 TYR A O 1
ATOM 718 N N . GLU A 1 98 ? 6.438 -9.909 -13.900 1.00 94.94 98 GLU A N 1
ATOM 719 C CA . GLU A 1 98 ? 5.818 -10.022 -12.577 1.00 94.94 98 GLU A CA 1
ATOM 720 C C . GLU A 1 98 ? 6.029 -11.433 -11.989 1.00 94.94 98 GLU A C 1
ATOM 722 O O . GLU A 1 98 ? 5.264 -11.907 -11.152 1.00 94.94 98 GLU A O 1
ATOM 727 N N . GLY A 1 99 ? 7.080 -12.132 -12.432 1.00 93.56 99 GLY A N 1
ATOM 728 C CA . GLY A 1 99 ? 7.471 -13.435 -11.892 1.00 93.56 99 GLY A CA 1
ATOM 729 C C . GLY A 1 99 ? 8.140 -13.347 -10.514 1.00 93.56 99 GLY A C 1
ATOM 730 O O . GLY A 1 99 ? 8.569 -12.286 -10.062 1.00 93.56 99 GLY A O 1
ATOM 731 N N . ASP A 1 100 ? 8.227 -14.489 -9.839 1.00 93.00 100 ASP A N 1
ATOM 732 C CA . ASP A 1 100 ? 8.807 -14.645 -8.497 1.00 93.00 100 ASP A CA 1
ATOM 733 C C . ASP A 1 100 ? 10.344 -14.676 -8.487 1.00 93.00 100 ASP A C 1
ATOM 735 O O . ASP A 1 100 ? 10.970 -14.454 -7.452 1.00 93.00 100 ASP A O 1
ATOM 739 N N . ARG A 1 101 ? 10.975 -14.935 -9.635 1.00 96.06 101 ARG A N 1
ATOM 740 C CA . ARG A 1 101 ? 12.430 -14.949 -9.772 1.00 96.06 101 ARG A CA 1
ATOM 741 C C . ARG A 1 101 ? 12.990 -13.520 -9.780 1.00 96.06 101 ARG A C 1
ATOM 743 O O . ARG A 1 101 ? 12.630 -12.719 -10.640 1.00 96.06 101 ARG A O 1
ATOM 750 N N . GLN A 1 102 ? 13.866 -13.211 -8.821 1.00 95.62 102 GLN A N 1
ATOM 751 C CA . GLN A 1 102 ? 14.309 -11.843 -8.498 1.00 95.62 102 GLN A CA 1
ATOM 752 C C . GLN A 1 102 ? 15.831 -11.623 -8.613 1.00 95.62 102 GLN A C 1
ATOM 754 O O . GLN A 1 102 ? 16.330 -10.575 -8.205 1.00 95.62 102 GLN A O 1
ATOM 759 N N . ASP A 1 103 ? 16.617 -12.563 -9.139 1.00 95.75 103 ASP A N 1
ATOM 760 C CA . ASP A 1 103 ? 18.042 -12.312 -9.396 1.00 95.75 103 ASP A CA 1
ATOM 761 C C . ASP A 1 103 ? 18.232 -11.177 -10.412 1.00 95.75 103 ASP A C 1
ATOM 763 O O . ASP A 1 103 ? 17.464 -11.035 -11.366 1.00 95.75 103 ASP A O 1
ATOM 767 N N . LEU A 1 104 ? 19.239 -10.331 -10.176 1.00 94.00 104 LEU A N 1
ATOM 768 C CA . LEU A 1 104 ? 19.444 -9.108 -10.958 1.00 94.00 104 LEU A CA 1
ATOM 769 C C . LEU A 1 104 ? 19.729 -9.428 -12.427 1.00 94.00 104 LEU A C 1
ATOM 771 O O . LEU A 1 104 ? 19.243 -8.729 -13.309 1.00 94.00 104 LEU A O 1
ATOM 775 N N . GLU A 1 105 ? 20.463 -10.505 -12.688 1.00 95.88 105 GLU A N 1
ATOM 776 C CA . GLU A 1 105 ? 20.802 -10.988 -14.022 1.00 95.88 105 GLU A CA 1
ATOM 777 C C . GLU A 1 105 ? 19.560 -11.464 -14.788 1.00 95.88 105 GLU A C 1
ATOM 779 O O . GLU A 1 105 ? 19.397 -11.167 -15.977 1.00 95.88 105 GLU A O 1
ATOM 784 N N . TYR A 1 106 ? 18.644 -12.166 -14.117 1.00 97.62 106 TYR A N 1
ATOM 785 C CA . TYR A 1 106 ? 17.382 -12.564 -14.732 1.00 97.62 106 TYR A CA 1
ATOM 786 C C . TYR A 1 106 ? 16.470 -11.369 -14.977 1.00 97.62 106 TYR A C 1
ATOM 788 O O . TYR A 1 106 ? 15.945 -11.233 -16.080 1.00 97.62 106 TYR A O 1
ATOM 796 N N . LEU A 1 107 ? 16.340 -10.458 -14.008 1.00 97.31 107 LEU A N 1
ATOM 797 C CA . LEU A 1 107 ? 15.612 -9.202 -14.203 1.00 97.31 107 LEU A CA 1
ATOM 798 C C . LEU A 1 107 ? 16.197 -8.396 -15.373 1.00 97.31 107 LEU A C 1
ATOM 800 O O . LEU A 1 107 ? 15.440 -7.836 -16.162 1.00 97.31 107 LEU A O 1
ATOM 804 N N . ALA A 1 108 ? 17.521 -8.397 -15.546 1.00 96.56 108 ALA A N 1
ATOM 805 C CA . ALA A 1 108 ? 18.169 -7.775 -16.695 1.00 96.56 108 ALA A CA 1
ATOM 806 C C . ALA A 1 108 ? 17.778 -8.433 -18.023 1.00 96.56 108 ALA A C 1
ATOM 808 O O . ALA A 1 108 ? 17.383 -7.747 -18.964 1.00 96.56 108 ALA A O 1
ATOM 809 N N . THR A 1 109 ? 17.775 -9.764 -18.065 1.00 97.56 109 THR A N 1
ATOM 810 C CA . THR A 1 109 ? 17.323 -10.523 -19.240 1.00 97.56 109 THR A CA 1
ATOM 811 C C . THR A 1 109 ? 15.854 -10.225 -19.572 1.00 97.56 109 THR A C 1
ATOM 813 O O . THR A 1 109 ? 15.497 -10.054 -20.735 1.00 97.56 109 THR A O 1
ATOM 816 N N . GLN A 1 110 ? 14.987 -10.130 -18.560 1.00 98.19 110 GLN A N 1
ATOM 817 C CA . GLN A 1 110 ? 13.573 -9.793 -18.748 1.00 98.19 110 GLN A CA 1
ATOM 818 C C . GLN A 1 110 ? 13.388 -8.353 -19.245 1.00 98.19 110 GLN A C 1
ATOM 820 O O . GLN A 1 110 ? 12.596 -8.112 -20.154 1.00 98.19 110 GLN A O 1
ATOM 825 N N . ALA A 1 111 ? 14.152 -7.396 -18.713 1.00 97.56 111 ALA A N 1
ATOM 826 C CA . ALA A 1 111 ? 14.143 -6.013 -19.184 1.00 97.56 111 ALA A CA 1
ATOM 827 C C . ALA A 1 111 ? 14.514 -5.899 -20.670 1.00 97.56 111 ALA A C 1
ATOM 829 O O . ALA A 1 111 ? 13.860 -5.166 -21.413 1.00 97.56 111 ALA A O 1
ATOM 830 N N . GLU A 1 112 ? 15.532 -6.641 -21.114 1.00 96.31 112 GLU A N 1
ATOM 831 C CA . GLU A 1 112 ? 15.935 -6.687 -22.523 1.00 96.31 112 GLU A CA 1
ATOM 832 C C . GLU A 1 112 ? 14.839 -7.278 -23.417 1.00 96.31 112 GLU A C 1
ATOM 834 O O . GLU A 1 112 ? 14.575 -6.738 -24.491 1.00 96.31 112 GLU A O 1
ATOM 839 N N . GLN A 1 113 ? 14.151 -8.329 -22.956 1.00 97.38 113 GLN A N 1
ATOM 840 C CA . GLN A 1 113 ? 13.031 -8.945 -23.680 1.00 97.38 113 GLN A CA 1
ATOM 841 C C . GLN A 1 113 ? 11.820 -8.008 -23.809 1.00 97.38 113 GLN A C 1
ATOM 843 O O . GLN A 1 113 ? 11.197 -7.957 -24.868 1.00 97.38 113 GLN A O 1
ATOM 848 N N . ILE A 1 114 ? 11.499 -7.242 -22.761 1.00 97.75 114 ILE A N 1
ATOM 849 C CA . ILE A 1 114 ? 10.441 -6.212 -22.791 1.00 97.75 114 ILE A CA 1
ATOM 850 C C . ILE A 1 114 ? 10.840 -5.053 -23.726 1.00 97.75 114 ILE A C 1
ATOM 852 O O . ILE A 1 114 ? 10.002 -4.469 -24.423 1.00 97.75 114 ILE A O 1
ATOM 856 N N . GLY A 1 115 ? 12.131 -4.713 -23.733 1.00 97.62 115 GLY A N 1
ATOM 857 C CA . GLY A 1 115 ? 12.726 -3.638 -24.512 1.00 97.62 115 GLY A CA 1
ATOM 858 C C . GLY A 1 115 ? 12.562 -2.262 -23.864 1.00 97.62 115 GLY A C 1
ATOM 859 O O . GLY A 1 115 ? 11.512 -1.908 -23.326 1.00 97.62 115 GLY A O 1
ATOM 860 N N . PHE A 1 116 ? 13.588 -1.423 -23.981 1.00 97.75 116 PHE A N 1
ATOM 861 C CA . PHE A 1 116 ? 13.610 -0.077 -23.401 1.00 97.75 116 PHE A CA 1
ATOM 862 C C . PHE A 1 116 ? 12.745 0.938 -24.184 1.00 97.75 116 PHE A C 1
ATOM 864 O O . PHE A 1 116 ? 12.449 0.716 -25.364 1.00 97.75 116 PHE A O 1
ATOM 871 N N . PRO A 1 117 ? 12.281 2.034 -23.554 1.00 98.00 117 PRO A N 1
ATOM 872 C CA . PRO A 1 117 ? 12.375 2.325 -22.122 1.00 98.00 117 PRO A CA 1
ATOM 873 C C . PRO A 1 117 ? 11.454 1.428 -21.279 1.00 98.00 117 PRO A C 1
ATOM 875 O O . PRO A 1 117 ? 10.370 1.037 -21.728 1.00 98.00 117 PRO A O 1
ATOM 878 N N . ILE A 1 118 ? 11.882 1.129 -20.051 1.00 98.12 118 ILE A N 1
ATOM 879 C CA . ILE A 1 118 ? 11.104 0.365 -19.064 1.00 98.12 118 ILE A CA 1
ATOM 880 C C . ILE A 1 118 ? 10.954 1.137 -17.754 1.00 98.12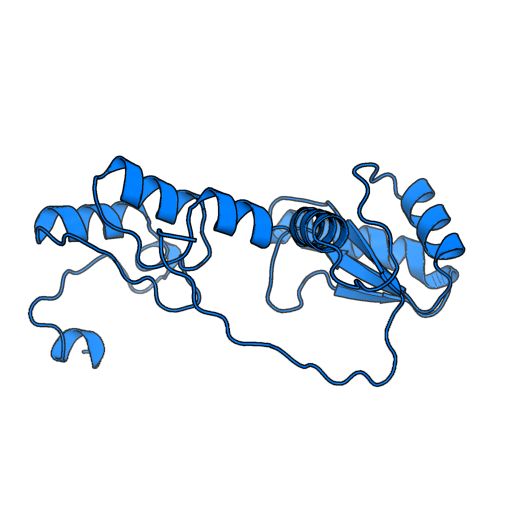 118 ILE A C 1
ATOM 882 O O . ILE A 1 118 ? 11.697 2.075 -17.472 1.00 98.12 118 ILE A O 1
ATOM 886 N N . MET A 1 119 ? 9.991 0.727 -16.943 1.00 97.12 119 MET A N 1
ATOM 887 C CA . MET A 1 119 ? 9.789 1.189 -15.582 1.00 97.12 119 MET A CA 1
ATOM 888 C C . MET A 1 119 ? 10.111 0.045 -14.619 1.00 97.12 119 MET A C 1
ATOM 890 O O . MET A 1 119 ? 9.462 -0.998 -14.655 1.00 97.12 119 MET A O 1
ATOM 894 N N . VAL A 1 120 ? 11.092 0.253 -13.745 1.00 96.56 120 VAL A N 1
ATOM 895 C CA . VAL A 1 120 ? 11.355 -0.608 -12.584 1.00 96.56 120 VAL A CA 1
ATOM 896 C C . VAL A 1 120 ? 10.457 -0.132 -11.450 1.00 96.56 120 VAL A C 1
ATOM 898 O O . VAL A 1 120 ? 10.430 1.067 -11.170 1.00 96.56 120 VAL A O 1
ATOM 901 N N . LYS A 1 121 ? 9.717 -1.034 -10.799 1.00 95.12 121 LYS A N 1
ATOM 902 C CA . LYS A 1 121 ? 8.828 -0.683 -9.682 1.00 95.12 121 LYS A CA 1
ATOM 903 C C . LYS A 1 121 ? 8.987 -1.661 -8.523 1.00 95.12 121 LYS A C 1
ATOM 905 O O . LYS A 1 121 ? 9.031 -2.866 -8.742 1.00 95.12 121 LYS A O 1
ATOM 910 N N . ALA A 1 122 ? 8.987 -1.154 -7.295 1.00 93.81 122 ALA A N 1
ATOM 911 C CA . ALA A 1 122 ? 8.828 -1.977 -6.100 1.00 93.81 122 ALA A CA 1
ATOM 912 C C . ALA A 1 122 ? 7.444 -2.650 -6.076 1.00 93.81 122 ALA A C 1
ATOM 914 O O . ALA A 1 122 ? 6.422 -1.982 -6.295 1.00 93.81 122 ALA A O 1
ATOM 915 N N . SER A 1 123 ? 7.427 -3.959 -5.805 1.00 92.31 123 SER A N 1
ATOM 916 C CA . SER A 1 123 ? 6.210 -4.771 -5.670 1.00 92.31 123 SER A CA 1
ATOM 917 C C . SER A 1 123 ? 5.372 -4.290 -4.485 1.00 92.31 123 SER A C 1
ATOM 919 O O . SER A 1 123 ? 4.202 -3.944 -4.652 1.00 92.31 123 SER A O 1
ATOM 921 N N . ALA A 1 124 ? 6.004 -4.168 -3.314 1.00 85.88 124 ALA A N 1
ATOM 922 C CA . ALA A 1 124 ? 5.407 -3.585 -2.119 1.00 85.88 124 ALA A CA 1
ATOM 923 C C . ALA A 1 124 ? 5.520 -2.049 -2.122 1.00 85.88 124 ALA A C 1
ATOM 925 O O . ALA A 1 124 ? 6.502 -1.481 -2.608 1.00 85.88 124 ALA A O 1
ATOM 926 N N . GLY A 1 125 ? 4.520 -1.373 -1.551 1.00 73.81 125 GLY A N 1
ATOM 927 C CA . GLY A 1 125 ? 4.567 0.059 -1.242 1.00 73.81 125 GLY A CA 1
ATOM 928 C C . GLY A 1 125 ? 3.777 0.976 -2.180 1.00 73.81 125 GLY A C 1
ATOM 929 O O . GLY A 1 125 ? 3.258 0.563 -3.219 1.00 73.81 125 GLY A O 1
ATOM 930 N N . GLY A 1 126 ? 3.725 2.261 -1.821 1.00 69.44 126 GLY A N 1
ATOM 931 C CA . GLY A 1 126 ? 2.933 3.301 -2.488 1.00 69.44 126 GLY A CA 1
ATOM 932 C C . GLY A 1 126 ? 3.602 4.682 -2.453 1.00 69.44 126 GLY A C 1
ATOM 933 O O . GLY A 1 126 ? 4.698 4.851 -1.917 1.00 69.44 126 GLY A O 1
ATOM 934 N N . GLY A 1 127 ? 2.959 5.683 -3.061 1.00 68.19 127 GLY A N 1
ATOM 935 C CA . GLY A 1 127 ? 3.441 7.074 -3.040 1.00 68.19 127 GLY A CA 1
ATOM 936 C C . GLY A 1 127 ? 4.632 7.378 -3.960 1.00 68.19 127 GLY A C 1
ATOM 937 O O . GLY A 1 127 ? 5.379 8.316 -3.699 1.00 68.19 127 GLY A O 1
ATOM 938 N N . GLY A 1 128 ? 4.841 6.584 -5.018 1.00 68.62 128 GLY A N 1
ATOM 939 C CA . GLY A 1 128 ? 5.875 6.824 -6.040 1.00 68.62 128 GLY A CA 1
ATOM 940 C C . GLY A 1 128 ? 7.310 6.454 -5.639 1.00 68.62 128 GLY A C 1
ATOM 941 O O . GLY A 1 128 ? 8.229 6.647 -6.431 1.00 68.62 128 GLY A O 1
ATOM 942 N N . ARG A 1 129 ? 7.514 5.904 -4.437 1.00 73.19 129 ARG A N 1
ATOM 943 C CA . ARG A 1 129 ? 8.823 5.435 -3.955 1.00 73.19 129 ARG A CA 1
ATOM 944 C C . ARG A 1 129 ? 9.178 4.089 -4.590 1.00 73.19 129 ARG A C 1
ATOM 946 O O . ARG A 1 129 ? 8.296 3.259 -4.811 1.00 73.19 129 ARG A O 1
ATOM 953 N N . GLY A 1 130 ? 10.454 3.882 -4.912 1.00 77.44 130 GLY A N 1
ATOM 954 C CA . GLY A 1 130 ? 10.922 2.663 -5.582 1.00 77.44 130 GLY A CA 1
ATOM 955 C C . GLY A 1 130 ? 10.457 2.502 -7.039 1.00 77.44 130 GLY A C 1
ATOM 956 O O . GLY A 1 130 ? 10.390 1.377 -7.527 1.00 77.44 130 GLY A O 1
ATOM 957 N N . MET A 1 131 ? 10.115 3.595 -7.734 1.00 89.81 131 MET A N 1
ATOM 958 C CA . MET A 1 131 ? 9.795 3.597 -9.169 1.00 89.81 131 MET A CA 1
ATOM 959 C C . MET A 1 131 ? 10.862 4.343 -9.971 1.00 89.81 131 MET A C 1
ATOM 961 O O . MET A 1 131 ? 11.159 5.494 -9.653 1.00 89.81 131 MET A O 1
ATOM 965 N N . ARG A 1 132 ? 11.415 3.730 -11.026 1.00 93.38 132 ARG A N 1
ATOM 966 C CA . ARG A 1 132 ? 12.430 4.364 -11.886 1.00 93.38 132 ARG A CA 1
ATOM 967 C C . ARG A 1 132 ? 12.230 4.069 -13.362 1.00 93.38 132 ARG A C 1
ATOM 969 O O . ARG A 1 132 ? 12.109 2.915 -13.764 1.00 93.38 132 ARG A O 1
ATOM 976 N N . LEU A 1 133 ? 12.260 5.134 -14.160 1.00 95.94 133 LEU A N 1
ATOM 977 C CA . LEU A 1 133 ? 12.335 5.054 -15.613 1.00 95.94 133 LEU A CA 1
ATOM 978 C C . LEU A 1 133 ? 13.775 4.730 -16.017 1.00 95.94 133 LEU A C 1
ATOM 980 O O . LEU A 1 133 ? 14.691 5.458 -15.646 1.00 95.94 133 LEU A O 1
ATOM 984 N N . VAL A 1 134 ? 13.952 3.668 -16.794 1.00 97.81 134 VAL A N 1
ATOM 985 C CA . VAL A 1 134 ? 15.240 3.238 -17.345 1.00 97.81 134 VAL A CA 1
ATOM 986 C C . VAL A 1 134 ? 15.164 3.375 -18.857 1.00 97.81 134 VAL A C 1
ATOM 988 O O . VAL A 1 134 ? 14.321 2.737 -19.497 1.00 97.81 134 VAL A O 1
ATOM 991 N N . GLN A 1 135 ? 16.008 4.230 -19.435 1.00 97.69 135 GLN A N 1
ATOM 992 C CA . GLN A 1 135 ? 15.927 4.547 -20.863 1.00 97.69 135 GLN A CA 1
ATOM 993 C C . GLN A 1 135 ? 16.734 3.588 -21.735 1.00 97.69 135 GLN A C 1
ATOM 995 O O . GLN A 1 135 ? 16.416 3.423 -22.911 1.00 97.69 135 GLN A O 1
ATOM 1000 N N . GLN A 1 136 ? 17.755 2.948 -21.170 1.00 97.31 136 GLN A N 1
ATOM 1001 C CA . GLN A 1 136 ? 18.700 2.105 -21.899 1.00 97.31 136 GLN A CA 1
ATOM 1002 C C . GLN A 1 136 ? 19.366 1.080 -20.974 1.00 97.31 136 GLN A C 1
ATOM 1004 O O . GLN A 1 136 ? 19.421 1.259 -19.758 1.00 97.31 136 GLN A O 1
ATOM 1009 N N . ALA A 1 137 ? 19.920 0.016 -21.560 1.00 96.94 137 ALA A N 1
ATOM 1010 C CA . ALA A 1 137 ? 20.484 -1.119 -20.824 1.00 96.94 137 ALA A CA 1
ATOM 1011 C C . ALA A 1 137 ? 21.606 -0.741 -19.842 1.00 96.94 137 ALA A C 1
ATOM 1013 O O . ALA A 1 137 ? 21.695 -1.321 -18.762 1.00 96.94 137 ALA A O 1
ATOM 1014 N N . SER A 1 138 ? 22.427 0.260 -20.173 1.00 97.38 138 SER A N 1
ATOM 1015 C CA . SER A 1 138 ? 23.543 0.706 -19.325 1.00 97.38 138 SER A CA 1
ATOM 1016 C C . SER A 1 138 ? 23.109 1.267 -17.968 1.00 97.38 138 SER A C 1
ATOM 1018 O O . SER A 1 138 ? 23.911 1.290 -17.043 1.00 97.38 138 SER A O 1
ATOM 1020 N N . GLU A 1 139 ? 21.857 1.706 -17.835 1.00 97.25 139 GLU A N 1
ATOM 1021 C CA . GLU A 1 139 ? 21.296 2.277 -16.601 1.00 97.25 139 GLU A CA 1
ATOM 1022 C C . GLU A 1 139 ? 20.630 1.214 -15.711 1.00 97.25 139 GLU A C 1
ATOM 1024 O O . GLU A 1 139 ? 20.278 1.479 -14.560 1.00 97.25 139 GLU A O 1
ATOM 1029 N N . LEU A 1 140 ? 20.415 0.004 -16.238 1.00 97.19 140 LEU A N 1
ATOM 1030 C CA . LEU A 1 140 ? 19.495 -0.950 -15.633 1.00 97.19 140 LEU A CA 1
ATOM 1031 C C . LEU A 1 140 ? 19.985 -1.499 -14.292 1.00 97.19 140 LEU A C 1
ATOM 1033 O O . LEU A 1 140 ? 19.220 -1.529 -13.332 1.00 97.19 140 LEU A O 1
ATOM 1037 N N . PHE A 1 141 ? 21.237 -1.950 -14.214 1.00 96.62 141 PHE A N 1
ATOM 1038 C CA . PHE A 1 141 ? 21.750 -2.606 -13.006 1.00 96.62 141 PHE A CA 1
ATOM 1039 C C . PHE A 1 141 ? 21.723 -1.678 -11.790 1.00 96.62 141 PHE A C 1
ATOM 1041 O O . PHE A 1 141 ? 21.252 -2.076 -10.722 1.00 96.62 141 PHE A O 1
ATOM 1048 N N . GLU A 1 142 ? 22.154 -0.429 -11.970 1.00 95.81 142 GLU A N 1
ATOM 1049 C CA . GLU A 1 142 ? 22.096 0.593 -10.924 1.00 95.81 142 GLU A CA 1
ATOM 1050 C C . GLU A 1 142 ? 20.641 0.866 -10.511 1.00 95.81 142 GLU A C 1
ATOM 1052 O O . GLU A 1 142 ? 20.324 0.909 -9.316 1.00 95.81 142 GLU A O 1
ATOM 1057 N N . ALA A 1 143 ? 19.730 0.972 -11.486 1.00 96.00 143 ALA A N 1
ATOM 1058 C CA . ALA A 1 143 ? 18.312 1.179 -11.225 1.00 96.00 143 ALA A CA 1
ATOM 1059 C C . ALA A 1 143 ? 17.683 0.018 -10.436 1.00 96.00 143 ALA A C 1
ATOM 1061 O O . ALA A 1 143 ? 16.933 0.277 -9.495 1.00 96.00 143 ALA A O 1
ATOM 1062 N N . LEU A 1 144 ? 18.001 -1.238 -10.763 1.00 96.12 144 LEU A N 1
ATOM 1063 C CA . LEU A 1 144 ? 17.507 -2.411 -10.038 1.00 96.12 144 LEU A CA 1
ATOM 1064 C C . LEU A 1 144 ? 18.026 -2.439 -8.595 1.00 96.12 144 LEU A C 1
ATOM 1066 O O . LEU A 1 144 ? 17.230 -2.523 -7.659 1.00 96.12 144 LEU A O 1
ATOM 1070 N N . GLN A 1 145 ? 19.342 -2.312 -8.398 1.00 95.31 145 GLN A N 1
ATOM 1071 C CA . GLN A 1 145 ? 19.969 -2.342 -7.069 1.00 95.31 145 GLN A CA 1
ATOM 1072 C C . GLN A 1 145 ? 19.410 -1.257 -6.155 1.00 95.31 145 GLN A C 1
ATOM 1074 O O . GLN A 1 145 ? 18.995 -1.517 -5.024 1.00 95.31 145 GLN A O 1
ATOM 1079 N N . THR A 1 146 ? 19.338 -0.038 -6.677 1.00 93.69 146 THR A N 1
ATOM 1080 C CA . THR A 1 146 ? 18.877 1.103 -5.898 1.00 93.69 146 THR A CA 1
ATOM 1081 C C . THR A 1 146 ? 17.375 0.971 -5.605 1.00 93.69 146 THR A C 1
ATOM 1083 O O . THR A 1 146 ? 16.891 1.497 -4.610 1.00 93.69 146 THR A O 1
ATOM 1086 N N . ALA A 1 147 ? 16.590 0.293 -6.459 1.00 93.50 147 ALA A N 1
ATOM 1087 C CA . ALA A 1 147 ? 15.131 0.197 -6.299 1.00 93.50 147 ALA A CA 1
ATOM 1088 C C . ALA A 1 147 ? 14.816 -0.853 -5.247 1.00 93.50 147 ALA A C 1
ATOM 1090 O O . ALA A 1 147 ? 13.999 -0.611 -4.364 1.00 93.50 147 ALA A O 1
ATOM 1091 N N . ARG A 1 148 ? 15.549 -1.968 -5.301 1.00 93.38 148 ARG A N 1
ATOM 1092 C CA . ARG A 1 148 ? 15.536 -3.007 -4.281 1.00 93.38 148 ARG A CA 1
ATOM 1093 C C . ARG A 1 148 ? 15.897 -2.451 -2.914 1.00 93.38 148 ARG A C 1
ATOM 1095 O O . ARG A 1 148 ? 15.114 -2.600 -1.989 1.00 93.38 148 ARG A O 1
ATOM 1102 N N . SER A 1 149 ? 17.035 -1.767 -2.800 1.00 93.19 149 SER A N 1
ATOM 1103 C CA . SER A 1 149 ? 17.483 -1.236 -1.511 1.00 93.19 149 SER A CA 1
ATOM 1104 C C . SER A 1 149 ? 16.490 -0.223 -0.930 1.00 93.19 149 SER A C 1
ATOM 1106 O O . SER A 1 149 ? 16.208 -0.236 0.266 1.00 93.19 149 SER A O 1
ATOM 1108 N N . GLU A 1 150 ? 15.908 0.639 -1.767 1.00 91.31 150 GLU A N 1
ATOM 1109 C CA . GLU A 1 150 ? 14.861 1.566 -1.330 1.00 91.31 150 GLU A CA 1
ATOM 1110 C C . GLU A 1 150 ? 13.609 0.819 -0.846 1.00 91.31 150 GLU A C 1
ATOM 1112 O O . GLU A 1 150 ? 13.065 1.160 0.204 1.00 91.31 150 GLU A O 1
ATOM 1117 N N . ALA A 1 151 ? 13.181 -0.217 -1.572 1.00 90.44 151 ALA A N 1
ATOM 1118 C CA . ALA A 1 151 ? 12.014 -1.018 -1.226 1.00 90.44 151 ALA A CA 1
ATOM 1119 C C . ALA A 1 151 ? 12.215 -1.833 0.065 1.00 90.44 151 ALA A C 1
ATOM 1121 O O . ALA A 1 151 ? 11.338 -1.837 0.926 1.00 90.44 151 ALA A O 1
ATOM 1122 N N . GLU A 1 152 ? 13.387 -2.439 0.260 1.00 92.00 152 GLU A N 1
ATOM 1123 C CA . GLU A 1 152 ? 13.749 -3.154 1.491 1.00 92.00 152 GLU A CA 1
ATOM 1124 C C . GLU A 1 152 ? 13.719 -2.219 2.701 1.00 92.00 152 GLU A C 1
ATOM 1126 O O . GLU A 1 152 ? 13.103 -2.532 3.717 1.00 92.00 152 GLU A O 1
ATOM 1131 N N . ASN A 1 153 ? 14.322 -1.036 2.575 1.00 89.75 153 ASN A N 1
ATOM 1132 C CA . ASN A 1 153 ? 14.383 -0.069 3.667 1.00 89.75 153 ASN A CA 1
ATOM 1133 C C . ASN A 1 153 ? 13.019 0.562 3.985 1.00 89.75 153 ASN A C 1
ATOM 1135 O O . ASN A 1 153 ? 12.744 0.879 5.141 1.00 89.75 153 ASN A O 1
ATOM 1139 N N . ALA A 1 154 ? 12.182 0.792 2.971 1.00 86.19 154 ALA A N 1
ATOM 1140 C CA . ALA A 1 154 ? 10.898 1.468 3.146 1.00 86.19 154 ALA A CA 1
ATOM 1141 C C . ALA A 1 154 ? 9.749 0.511 3.491 1.00 86.19 154 ALA A C 1
ATOM 1143 O O . ALA A 1 154 ? 8.839 0.902 4.221 1.00 86.19 154 ALA A O 1
ATOM 1144 N N . PHE A 1 155 ? 9.774 -0.709 2.952 1.00 84.19 155 PHE A N 1
ATOM 1145 C CA . PHE A 1 155 ? 8.638 -1.634 2.955 1.00 84.19 155 PHE A CA 1
ATOM 1146 C C . PHE A 1 155 ? 9.002 -3.052 3.415 1.00 84.19 155 PHE A C 1
ATOM 1148 O O . PHE A 1 155 ? 8.124 -3.907 3.474 1.00 84.19 155 PHE A O 1
ATOM 1155 N N . GLY A 1 156 ? 10.273 -3.329 3.727 1.00 88.19 156 GLY A N 1
ATOM 1156 C CA . GLY A 1 156 ? 10.720 -4.646 4.192 1.00 88.19 156 GLY A CA 1
ATOM 1157 C C . GLY A 1 156 ? 10.779 -5.725 3.106 1.00 88.19 156 GLY A C 1
ATOM 1158 O O . GLY A 1 156 ? 11.036 -6.882 3.424 1.00 88.19 156 GLY A O 1
ATOM 1159 N N . SER A 1 157 ? 10.562 -5.369 1.835 1.00 90.69 157 SER A N 1
ATOM 1160 C CA . SER A 1 157 ? 10.606 -6.295 0.700 1.00 90.69 157 SER A CA 1
ATOM 1161 C C . SER A 1 157 ? 11.356 -5.685 -0.478 1.00 90.69 157 SER A C 1
ATOM 1163 O O . SER A 1 157 ? 11.049 -4.577 -0.912 1.00 90.69 157 SER A O 1
ATOM 1165 N N . GLY A 1 158 ? 12.324 -6.432 -1.010 1.00 91.75 158 GLY A N 1
ATOM 1166 C CA . GLY A 1 158 ? 13.131 -6.063 -2.175 1.00 91.75 158 GLY A CA 1
ATOM 1167 C C . GLY A 1 158 ? 12.594 -6.565 -3.515 1.00 91.75 158 GLY A C 1
ATOM 1168 O O . GLY A 1 158 ? 13.312 -6.504 -4.516 1.00 91.75 158 GLY A O 1
ATOM 1169 N N . GLU A 1 159 ? 11.373 -7.106 -3.532 1.00 94.94 159 GLU A N 1
ATOM 1170 C CA . GLU A 1 159 ? 10.737 -7.641 -4.736 1.00 94.94 159 GLU A CA 1
ATOM 1171 C C . GLU A 1 159 ? 10.392 -6.507 -5.714 1.00 94.94 159 GLU A C 1
ATOM 1173 O O . GLU A 1 159 ? 9.794 -5.489 -5.347 1.00 94.94 159 GLU A O 1
ATOM 1178 N N . LEU A 1 160 ? 10.768 -6.690 -6.979 1.00 95.56 160 LEU A N 1
ATOM 1179 C CA . LEU A 1 160 ? 10.564 -5.740 -8.064 1.00 95.56 160 LEU A CA 1
ATOM 1180 C C . LEU A 1 160 ? 9.688 -6.351 -9.162 1.00 95.56 160 LEU A C 1
ATOM 1182 O O . LEU A 1 160 ? 9.721 -7.557 -9.412 1.00 95.56 160 LEU A O 1
ATOM 1186 N N . ILE A 1 161 ? 8.969 -5.480 -9.866 1.00 96.94 161 ILE A N 1
ATOM 1187 C CA . ILE A 1 161 ? 8.346 -5.766 -11.159 1.00 96.94 161 ILE A CA 1
ATOM 1188 C C . ILE A 1 161 ? 8.945 -4.854 -12.231 1.00 96.94 161 ILE A C 1
ATOM 1190 O O . ILE A 1 161 ? 9.411 -3.744 -11.942 1.00 96.94 161 ILE A O 1
ATOM 1194 N N . LEU A 1 162 ? 8.909 -5.318 -13.476 1.00 97.88 162 LEU A N 1
ATOM 1195 C CA . LEU A 1 162 ? 9.344 -4.558 -14.645 1.00 97.88 162 LEU A CA 1
ATOM 1196 C C . LEU A 1 162 ? 8.153 -4.329 -15.556 1.00 97.88 162 LEU A C 1
ATOM 1198 O O . LEU A 1 162 ? 7.368 -5.240 -15.784 1.00 97.88 162 LEU A O 1
ATOM 1202 N N . GLU A 1 163 ? 8.027 -3.137 -16.118 1.00 97.38 163 GLU A N 1
ATOM 1203 C CA . GLU A 1 163 ? 6.963 -2.837 -17.072 1.00 97.38 163 GLU A CA 1
ATOM 1204 C C . GLU A 1 163 ? 7.496 -2.030 -18.239 1.00 97.38 163 GLU A C 1
ATOM 1206 O O . GLU A 1 163 ? 8.405 -1.216 -18.079 1.00 97.38 163 GLU A O 1
ATOM 1211 N N . LYS A 1 164 ? 6.891 -2.183 -19.415 1.00 98.06 164 LYS A N 1
ATOM 1212 C CA . LYS A 1 164 ? 7.143 -1.261 -20.515 1.00 98.06 164 LYS A CA 1
ATOM 1213 C C . LYS A 1 164 ? 6.768 0.156 -20.079 1.00 98.06 164 LYS A C 1
ATOM 1215 O O . LYS A 1 164 ? 5.671 0.393 -19.574 1.00 98.06 164 LYS A O 1
ATOM 1220 N N . ALA A 1 165 ? 7.662 1.121 -20.286 1.00 97.31 165 ALA A N 1
ATOM 1221 C CA . ALA A 1 165 ? 7.329 2.505 -19.988 1.00 97.31 165 ALA A CA 1
ATOM 1222 C C . ALA A 1 165 ? 6.339 3.034 -21.035 1.00 97.31 165 ALA A C 1
ATOM 1224 O O . ALA A 1 165 ? 6.631 3.054 -22.233 1.00 97.31 165 ALA A O 1
ATOM 1225 N N . VAL A 1 166 ? 5.173 3.490 -20.578 1.00 95.38 166 VAL A N 1
ATOM 1226 C CA . VAL A 1 166 ? 4.209 4.201 -21.422 1.00 95.38 166 VAL A CA 1
ATOM 1227 C C . VAL A 1 166 ? 4.634 5.665 -21.490 1.00 95.38 166 VAL A C 1
ATOM 1229 O O . VAL A 1 166 ? 4.704 6.340 -20.464 1.00 95.38 166 VAL A O 1
ATOM 1232 N N . ILE A 1 167 ? 4.952 6.150 -22.690 1.00 94.06 167 ILE A N 1
ATOM 1233 C CA . ILE A 1 167 ? 5.443 7.515 -22.911 1.00 94.06 167 ILE A CA 1
ATOM 1234 C C . ILE A 1 167 ? 4.271 8.465 -23.136 1.00 94.06 167 ILE A C 1
ATOM 1236 O O . ILE A 1 167 ? 3.352 8.152 -23.886 1.00 94.06 167 ILE A O 1
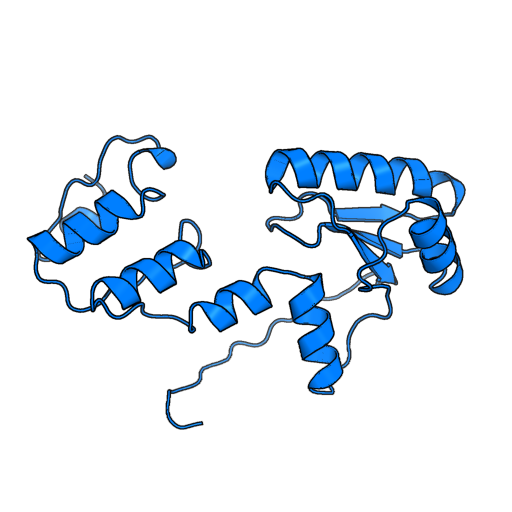ATOM 1240 N N . ALA A 1 168 ? 4.328 9.628 -22.480 1.00 94.56 168 ALA A N 1
ATOM 1241 C CA . ALA A 1 168 ? 3.251 10.618 -22.458 1.00 94.56 168 ALA A CA 1
ATOM 1242 C C . ALA A 1 168 ? 1.870 10.010 -22.107 1.00 94.56 168 ALA A C 1
ATOM 1244 O O . ALA A 1 168 ? 0.901 10.212 -22.847 1.00 94.56 168 ALA A O 1
ATOM 1245 N N . PRO A 1 169 ? 1.758 9.250 -20.996 1.00 95.25 169 PRO A N 1
ATOM 1246 C CA . PRO A 1 169 ? 0.506 8.608 -20.635 1.00 95.25 169 PRO A CA 1
ATOM 1247 C C . PRO A 1 169 ? -0.511 9.635 -20.132 1.00 95.25 169 PRO A C 1
ATOM 1249 O O . PRO A 1 169 ? -0.162 10.690 -19.598 1.00 95.25 169 PRO A O 1
ATOM 1252 N N . ARG A 1 170 ? -1.790 9.272 -20.222 1.00 97.00 170 ARG A N 1
ATOM 1253 C CA . ARG A 1 170 ? -2.835 9.844 -19.372 1.00 97.00 170 ARG A CA 1
ATOM 1254 C C . ARG A 1 170 ? -3.154 8.841 -18.278 1.00 97.00 170 ARG A C 1
ATOM 1256 O O . ARG A 1 170 ? -3.332 7.662 -18.568 1.00 97.00 170 ARG A O 1
ATOM 1263 N N . HIS A 1 171 ? -3.220 9.315 -17.042 1.00 95.44 171 HIS A N 1
ATOM 1264 C CA . HIS A 1 171 ? -3.705 8.509 -15.933 1.00 95.44 171 HIS A CA 1
ATOM 1265 C C . HIS A 1 171 ? -5.235 8.563 -15.926 1.00 95.44 171 HIS A C 1
ATOM 1267 O O . HIS A 1 171 ? -5.806 9.653 -15.955 1.00 95.44 171 HIS A O 1
ATOM 1273 N N . VAL A 1 172 ? -5.881 7.399 -15.926 1.00 96.56 172 VAL A N 1
ATOM 1274 C CA . VAL A 1 172 ? -7.335 7.254 -15.819 1.00 96.56 172 VAL A CA 1
ATOM 1275 C C . VAL A 1 172 ? -7.608 6.177 -14.780 1.00 96.56 172 VAL A C 1
ATOM 1277 O O . VAL A 1 172 ? -7.016 5.103 -14.845 1.00 96.56 172 VAL A O 1
ATOM 1280 N N . GLU A 1 173 ? -8.510 6.471 -13.855 1.00 96.50 173 GLU A N 1
ATOM 1281 C CA . GLU A 1 173 ? -8.952 5.566 -12.797 1.00 96.50 173 GLU A CA 1
ATOM 1282 C C . GLU A 1 173 ? -10.479 5.452 -12.822 1.00 96.50 173 GLU A C 1
ATOM 1284 O O . GLU A 1 173 ? -11.178 6.375 -13.250 1.00 96.50 173 GLU A O 1
ATOM 1289 N N . ILE A 1 174 ? -10.994 4.290 -12.420 1.00 96.62 174 ILE A N 1
ATOM 1290 C CA . ILE A 1 174 ? -12.424 3.976 -12.440 1.00 96.62 174 ILE A CA 1
ATOM 1291 C C . ILE A 1 174 ? -12.857 3.687 -11.009 1.00 96.62 174 ILE A C 1
ATOM 1293 O O . ILE A 1 174 ? -12.347 2.764 -10.376 1.00 96.62 174 ILE A O 1
ATOM 1297 N N . GLN A 1 175 ? -13.819 4.463 -10.514 1.00 97.62 175 GLN A N 1
ATOM 1298 C CA . GLN A 1 175 ? -14.450 4.189 -9.231 1.00 97.62 175 GLN A CA 1
ATOM 1299 C C . GLN A 1 175 ? -15.364 2.970 -9.354 1.00 97.62 175 GLN A C 1
ATOM 1301 O O . GLN A 1 175 ? -16.188 2.889 -10.265 1.00 97.62 175 GLN A O 1
ATOM 1306 N N . VAL A 1 176 ? -15.254 2.060 -8.392 1.00 95.75 176 VAL A N 1
ATOM 1307 C CA . VAL A 1 176 ? -16.100 0.870 -8.282 1.00 95.75 176 VAL A CA 1
ATOM 1308 C C . VAL A 1 176 ? -16.805 0.833 -6.929 1.00 95.75 176 VAL A C 1
ATOM 1310 O O . VAL A 1 176 ? -16.329 1.419 -5.957 1.00 95.75 176 VAL A O 1
ATOM 1313 N N . PHE A 1 177 ? -17.938 0.137 -6.884 1.00 95.50 177 PHE A N 1
ATOM 1314 C CA . PHE A 1 177 ? -18.646 -0.251 -5.668 1.00 95.50 177 PHE A CA 1
ATOM 1315 C C . PHE A 1 177 ? -19.127 -1.692 -5.852 1.00 95.50 177 PHE A C 1
ATOM 1317 O O . PHE A 1 177 ? -19.588 -2.043 -6.937 1.00 95.50 177 PHE A O 1
ATOM 1324 N N . GLY A 1 178 ? -19.008 -2.508 -4.809 1.00 95.00 178 GLY A N 1
ATOM 1325 C CA . GLY A 1 178 ? -19.501 -3.884 -4.772 1.00 95.00 178 GLY A CA 1
ATOM 1326 C C . GLY A 1 178 ? -20.097 -4.176 -3.400 1.00 95.00 178 GLY A C 1
ATOM 1327 O O . GLY A 1 178 ? -19.656 -3.594 -2.406 1.00 95.00 178 GLY A O 1
ATOM 1328 N N . ASP A 1 179 ? -21.116 -5.027 -3.356 1.00 95.38 179 ASP A N 1
ATOM 1329 C CA . ASP A 1 179 ? -21.714 -5.509 -2.113 1.00 95.38 179 ASP A CA 1
ATOM 1330 C C . ASP A 1 179 ? -21.219 -6.930 -1.778 1.00 95.38 179 ASP A C 1
ATOM 1332 O O . ASP A 1 179 ? -20.273 -7.443 -2.379 1.00 95.38 179 ASP A O 1
ATOM 1336 N N . THR A 1 180 ? -21.822 -7.560 -0.772 1.00 93.75 180 THR A N 1
ATOM 1337 C CA . THR A 1 180 ? -21.482 -8.923 -0.339 1.00 93.75 180 THR A CA 1
ATOM 1338 C C . THR A 1 180 ? -22.304 -10.012 -1.040 1.00 93.75 180 THR A C 1
ATOM 1340 O O . THR A 1 180 ? -22.222 -11.179 -0.651 1.00 93.75 180 THR A O 1
ATOM 1343 N N . HIS A 1 181 ? -23.100 -9.659 -2.053 1.00 95.25 181 HIS A N 1
ATOM 1344 C CA . HIS A 1 181 ? -24.019 -10.549 -2.766 1.00 95.25 181 HIS A CA 1
ATOM 1345 C C . HIS A 1 181 ? -23.559 -10.923 -4.185 1.00 95.25 181 HIS A C 1
ATOM 1347 O O . HIS A 1 181 ? -24.142 -11.844 -4.765 1.00 95.25 181 HIS A O 1
ATOM 1353 N N . GLY A 1 182 ? -22.480 -10.309 -4.680 1.00 87.38 182 GLY A N 1
ATOM 1354 C CA . GLY A 1 182 ? -21.879 -10.591 -5.995 1.00 87.38 182 GLY A CA 1
ATOM 1355 C C . GLY A 1 182 ? -22.518 -9.812 -7.137 1.00 87.38 182 GLY A C 1
ATOM 1356 O O . GLY A 1 182 ? -22.093 -10.067 -8.284 1.00 87.38 182 GLY A O 1
#

pLDDT: mean 95.06, std 5.15, range [68.19, 98.69]

Solvent-accessible surface area (backbone atoms only — not comparable to full-atom values): 10763 Å² total; per-residue (Å²): 140,56,69,73,59,71,73,39,98,71,75,78,91,47,61,56,92,53,49,76,54,16,76,59,28,56,67,44,54,53,50,47,33,66,72,73,65,49,63,58,48,75,55,75,74,60,83,50,48,71,34,34,69,46,40,43,51,25,54,81,67,73,23,44,54,64,67,79,55,36,68,55,34,50,40,60,50,24,55,37,54,33,50,51,52,36,50,75,70,70,45,91,67,78,60,63,47,64,65,88,78,75,54,67,69,57,49,48,54,51,49,61,73,67,33,70,41,27,30,42,31,29,19,50,70,69,92,74,62,32,56,45,82,34,73,46,78,92,49,40,66,62,52,51,54,55,25,26,54,46,14,33,75,75,62,74,40,54,52,60,30,40,29,50,53,73,78,89,70,80,91,82,86,80,92,82,88,82,74,97,85,122

Foldseek 3Di:
DDPVCVPDPHDDDQADPPCVSGLLDLVSVLVVCVVVVAQEDENDDPRCQLPLVSLVSCVVSNHHYPHDHSVVSVQCQFPLSVQVVCVVVVHDDFDWDSDPDQDLVVNLVRDVVQNDQKWKADRHDDDCQLIDTDGDSVCRSVSLVVSQVRCCVPPVGSDIMMGHDDPPDDDDDDDDDDDPPD

Nearest PDB structures (foldseek):
  2vpq-assembly1_A  TM=9.488E-01  e=1.474E-17  Staphylococcus aureus
  8j78-assembly1_G  TM=6.486E-01  e=1.354E-16  Homo sapiens
  8jak-assembly1_F  TM=6.485E-01  e=1.065E-16  Homo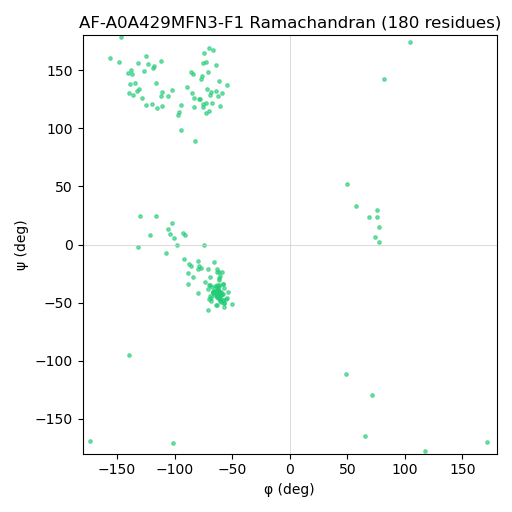 sapiens
  8rth-assembly1_A  TM=6.516E-01  e=2.951E-16  Trypanosoma brucei
  7ybu-assembly1_A  TM=5.887E-01  e=7.251E-16  Homo sapiens